Protein AF-0000000084948882 (afdb_homodimer)

Foldseek 3Di:
DPVPPDDDDDDPDDDDDDDPDDDDDDDPDDDDDDDPDDDDDDDPDDDDDDDDDDDDDDDPDDDDDDDPDDDDDDDPDDDDDDDPDDDDDDDPDDDDDDDPDDDDDDDPPDDDDDDPDDDDDD/DPVPPDDDDDDPDDDDDDDPDDDDDDDDDDDDDDDPDDDDDDDPDDDDDDDPDDDDDDDPDDDDDDDPDDDDDDDPDDDDDDDPDDDDDDDPDDDDDDDPDDDDDDDPDDDDDDDPDDDDDD

pLDDT: mean 94.24, std 6.74, range [61.66, 98.56]

Structure (mmCIF, N/CA/C/O backbone):
data_AF-0000000084948882-model_v1
#
loop_
_entity.id
_entity.type
_entity.pdbx_description
1 polymer 'Rhs element Vgr protein'
#
loop_
_atom_site.group_PDB
_atom_site.id
_atom_site.type_symbol
_atom_site.label_atom_id
_atom_site.label_alt_id
_atom_site.label_comp_id
_atom_site.label_asym_id
_atom_site.label_entity_id
_atom_site.label_seq_id
_atom_site.pdbx_PDB_ins_code
_atom_site.Cartn_x
_atom_site.Cartn_y
_atom_site.Cartn_z
_atom_site.occupancy
_atom_site.B_iso_or_equiv
_atom_site.auth_seq_id
_atom_site.auth_comp_id
_atom_site.auth_asym_id
_atom_site.auth_atom_id
_atom_site.pdbx_PDB_model_num
ATOM 1 N N . MET A 1 1 ? 8.344 -32.656 -12.258 1 81.62 1 MET A N 1
ATOM 2 C CA . MET A 1 1 ? 9.18 -32.844 -11.078 1 81.62 1 MET A CA 1
ATOM 3 C C . MET A 1 1 ? 10.602 -33.219 -11.469 1 81.62 1 MET A C 1
ATOM 5 O O . MET A 1 1 ? 10.805 -33.969 -12.43 1 81.62 1 MET A O 1
ATOM 9 N N . ASP A 1 2 ? 11.758 -32.531 -10.891 1 89.25 2 ASP A N 1
ATOM 10 C CA . ASP A 1 2 ? 13.133 -32.75 -11.359 1 89.25 2 ASP A CA 1
ATOM 11 C C . ASP A 1 2 ? 13.812 -33.875 -10.586 1 89.25 2 ASP A C 1
ATOM 13 O O . ASP A 1 2 ? 14.984 -34.156 -10.82 1 89.25 2 ASP A O 1
ATOM 17 N N . GLY A 1 3 ? 13.172 -34.562 -9.75 1 90.81 3 GLY A N 1
ATOM 18 C CA . GLY A 1 3 ? 13.734 -35.625 -8.945 1 90.81 3 GLY A CA 1
ATOM 19 C C . GLY A 1 3 ? 14.305 -35.156 -7.625 1 90.81 3 GLY A C 1
ATOM 20 O O . GLY A 1 3 ? 14.625 -35.969 -6.75 1 90.81 3 GLY A O 1
ATOM 21 N N . HIS A 1 4 ? 14.438 -33.875 -7.477 1 93.44 4 HIS A N 1
ATOM 22 C CA . HIS A 1 4 ? 14.984 -33.281 -6.258 1 93.44 4 HIS A CA 1
ATOM 23 C C . HIS A 1 4 ? 13.914 -32.5 -5.492 1 93.44 4 HIS A C 1
ATOM 25 O O . HIS A 1 4 ? 14.242 -31.688 -4.633 1 93.44 4 HIS A O 1
ATOM 31 N N . GLY A 1 5 ? 12.742 -32.812 -5.871 1 94 5 GLY A N 1
ATOM 32 C CA . GLY A 1 5 ? 11.625 -32.219 -5.156 1 94 5 GLY A CA 1
ATOM 33 C C . GLY A 1 5 ? 11.211 -30.859 -5.719 1 94 5 GLY A C 1
ATOM 34 O O . GLY A 1 5 ? 10.414 -30.141 -5.105 1 94 5 GLY A O 1
ATOM 35 N N . ASN A 1 6 ? 11.812 -30.406 -6.824 1 95 6 ASN A N 1
ATOM 36 C CA . ASN A 1 6 ? 11.422 -29.141 -7.434 1 95 6 ASN A CA 1
ATOM 37 C C . ASN A 1 6 ? 10.469 -29.344 -8.609 1 95 6 ASN A C 1
ATOM 39 O O . ASN A 1 6 ? 10.539 -30.359 -9.297 1 95 6 ASN A O 1
ATOM 43 N N . ILE A 1 7 ? 9.555 -28.453 -8.82 1 95.06 7 ILE A N 1
ATOM 44 C CA . ILE A 1 7 ? 8.68 -28.406 -9.984 1 95.06 7 ILE A CA 1
ATOM 45 C C . ILE A 1 7 ? 9 -27.188 -10.836 1 95.06 7 ILE A C 1
ATOM 47 O O . ILE A 1 7 ? 9.117 -26.078 -10.312 1 95.06 7 ILE A O 1
ATOM 51 N N . ASN A 1 8 ? 9.289 -27.391 -12.055 1 94.5 8 ASN A N 1
ATOM 52 C CA . ASN A 1 8 ? 9.422 -26.312 -13.031 1 94.5 8 ASN A CA 1
ATOM 53 C C . ASN A 1 8 ? 8.312 -26.359 -14.078 1 94.5 8 ASN A C 1
ATOM 55 O O . ASN A 1 8 ? 8.117 -27.391 -14.734 1 94.5 8 ASN A O 1
ATOM 59 N N . VAL A 1 9 ? 7.555 -25.344 -1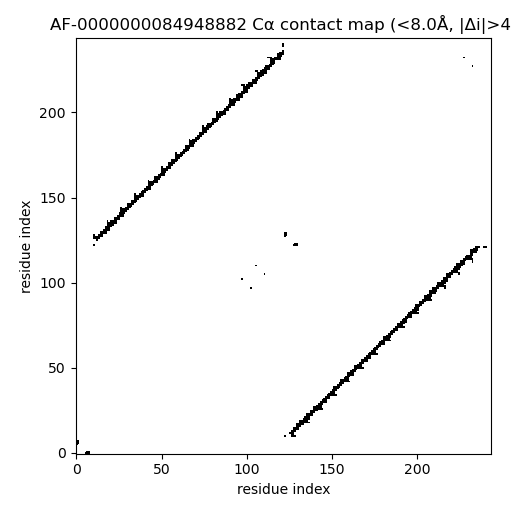4.039 1 93.69 9 VAL A N 1
ATOM 60 C CA . VAL A 1 9 ? 6.504 -25.203 -15.047 1 93.69 9 VAL A CA 1
ATOM 61 C C . VAL A 1 9 ? 6.82 -24.031 -15.977 1 93.69 9 VAL A C 1
ATOM 63 O O . VAL A 1 9 ? 6.996 -22.906 -15.523 1 93.69 9 VAL A O 1
ATOM 66 N N . ASN A 1 10 ? 6.953 -24.266 -17.281 1 95.12 10 ASN A N 1
ATOM 67 C CA . ASN A 1 10 ? 7.305 -23.25 -18.266 1 95.12 10 ASN A CA 1
ATOM 68 C C . ASN A 1 10 ? 6.254 -23.125 -19.359 1 95.12 10 ASN A C 1
ATOM 70 O O . ASN A 1 10 ? 5.941 -24.109 -20.031 1 95.12 10 ASN A O 1
ATOM 74 N N . ALA A 1 11 ? 5.723 -22 -19.453 1 96.94 11 ALA A N 1
ATOM 75 C CA . ALA A 1 11 ? 4.836 -21.656 -20.562 1 96.94 11 ALA A CA 1
ATOM 76 C C . ALA A 1 11 ? 5.5 -20.656 -21.5 1 96.94 11 ALA A C 1
ATOM 78 O O . ALA A 1 11 ? 5.668 -19.484 -21.156 1 96.94 11 ALA A O 1
ATOM 79 N N . PRO A 1 12 ? 5.82 -21.031 -22.719 1 95.75 12 PRO A N 1
ATOM 80 C CA . PRO A 1 12 ? 6.473 -20.094 -23.641 1 95.75 12 PRO A CA 1
ATOM 81 C C . PRO A 1 12 ? 5.668 -18.812 -23.859 1 95.75 12 PRO A C 1
ATOM 83 O O . PRO A 1 12 ? 6.238 -17.766 -24.172 1 95.75 12 PRO A O 1
ATOM 86 N N . LYS A 1 13 ? 4.375 -18.891 -23.766 1 96.94 13 LYS A N 1
ATOM 87 C CA . LYS A 1 13 ? 3.543 -17.703 -23.984 1 96.94 13 LYS A CA 1
ATOM 88 C C . LYS A 1 13 ? 2.742 -17.359 -22.734 1 96.94 13 LYS A C 1
ATOM 90 O O . LYS A 1 13 ? 3.242 -16.672 -21.844 1 96.94 13 LYS A O 1
ATOM 95 N N . ASN A 1 14 ? 1.446 -17.875 -22.625 1 97.5 14 ASN A N 1
ATOM 96 C CA . ASN A 1 14 ? 0.601 -17.484 -21.5 1 97.5 14 ASN A CA 1
ATOM 97 C C . ASN A 1 14 ? 0.328 -18.656 -20.562 1 97.5 14 ASN A C 1
ATOM 99 O O . ASN A 1 14 ? 0.289 -19.812 -21 1 97.5 14 ASN A O 1
ATOM 103 N N . MET A 1 15 ? 0.155 -18.375 -19.359 1 97.19 15 MET A N 1
ATOM 104 C CA . MET A 1 15 ? -0.323 -19.312 -18.344 1 97.19 15 MET A CA 1
ATOM 105 C C . MET A 1 15 ? -1.597 -18.812 -17.688 1 97.19 15 MET A C 1
ATOM 107 O O . MET A 1 15 ? -1.628 -17.688 -17.172 1 97.19 15 MET A O 1
ATOM 111 N N . ILE A 1 16 ? -2.584 -19.562 -17.781 1 97.31 16 ILE A N 1
ATOM 112 C CA . ILE A 1 16 ? -3.852 -19.234 -17.141 1 97.31 16 ILE A CA 1
ATOM 113 C C . ILE A 1 16 ? -4.184 -20.281 -16.078 1 97.31 16 ILE A C 1
ATOM 115 O O . ILE A 1 16 ? -4.234 -21.484 -16.375 1 97.31 16 ILE A O 1
ATOM 119 N N . ILE A 1 17 ? -4.309 -19.875 -14.953 1 97.38 17 ILE A N 1
ATOM 120 C CA . ILE A 1 17 ? -4.711 -20.719 -13.828 1 97.38 17 ILE A CA 1
ATOM 121 C C . ILE A 1 17 ? -6.074 -20.266 -13.305 1 97.38 17 ILE A C 1
ATOM 123 O O . ILE A 1 17 ? -6.246 -19.094 -12.938 1 97.38 17 ILE A O 1
ATOM 127 N N . THR A 1 18 ? -7.086 -21.188 -13.297 1 98.12 18 THR A N 1
ATOM 128 C CA . THR A 1 18 ? -8.438 -20.859 -12.852 1 98.12 18 THR A CA 1
ATOM 129 C C . THR A 1 18 ? -8.906 -21.828 -11.781 1 98.12 18 THR A C 1
ATOM 131 O O . THR A 1 18 ? -8.828 -23.047 -11.961 1 98.12 18 THR A O 1
ATOM 134 N N . ALA A 1 19 ? -9.273 -21.25 -10.68 1 98.56 19 ALA A N 1
ATOM 135 C CA . ALA A 1 19 ? -9.984 -22 -9.648 1 98.56 19 ALA A CA 1
ATOM 136 C C . ALA A 1 19 ? -11.438 -21.547 -9.547 1 98.56 19 ALA A C 1
ATOM 138 O O . ALA A 1 19 ? -11.719 -20.359 -9.414 1 98.56 19 ALA A O 1
ATOM 139 N N . GLY A 1 20 ? -12.32 -22.469 -9.562 1 98 20 GLY A N 1
ATOM 140 C CA . GLY A 1 20 ? -13.734 -22.141 -9.516 1 98 20 GLY A CA 1
ATOM 141 C C . GLY A 1 20 ? -14.18 -21.594 -8.172 1 98 20 GLY A C 1
ATOM 142 O O . GLY A 1 20 ? -15.156 -20.844 -8.094 1 98 20 GLY A O 1
ATOM 143 N N . GLU A 1 21 ? -13.461 -21.969 -7.109 1 98 21 GLU A N 1
ATOM 144 C CA . GLU A 1 21 ? -13.758 -21.484 -5.766 1 98 21 GLU A CA 1
ATOM 145 C C . GLU A 1 21 ? -12.516 -20.891 -5.113 1 98 21 GLU A C 1
ATOM 147 O O . GLU A 1 21 ? -12.086 -19.781 -5.461 1 98 21 GLU A O 1
ATOM 152 N N . ASP A 1 22 ? -11.789 -21.656 -4.32 1 98.31 22 ASP A N 1
ATOM 153 C CA . ASP A 1 22 ? -10.68 -21.062 -3.596 1 98.31 22 ASP A CA 1
ATOM 154 C C . ASP A 1 22 ? -9.344 -21.453 -4.211 1 98.31 22 ASP A C 1
ATOM 156 O O . ASP A 1 22 ? -9.188 -22.578 -4.691 1 98.31 22 ASP A O 1
ATOM 160 N N . MET A 1 23 ? -8.367 -20.594 -4.105 1 98.12 23 MET A N 1
ATOM 161 C CA . MET A 1 23 ? -6.965 -20.859 -4.406 1 98.12 23 MET A CA 1
ATOM 162 C C . MET A 1 23 ? -6.098 -20.641 -3.172 1 98.12 23 MET A C 1
ATOM 164 O O . MET A 1 23 ? -6.141 -19.578 -2.553 1 98.12 23 MET A O 1
ATOM 168 N N . ILE A 1 24 ? -5.398 -21.609 -2.775 1 98.25 24 ILE A N 1
ATOM 169 C CA . ILE A 1 24 ? -4.5 -21.516 -1.627 1 98.25 24 ILE A CA 1
ATOM 170 C C . ILE A 1 24 ? -3.064 -21.781 -2.074 1 98.25 24 ILE A C 1
ATOM 172 O O . ILE A 1 24 ? -2.785 -22.797 -2.721 1 98.25 24 ILE A O 1
ATOM 176 N N . ILE A 1 25 ? -2.238 -20.891 -1.859 1 98.12 25 ILE A N 1
ATOM 177 C CA . ILE A 1 25 ? -0.813 -21.016 -2.139 1 98.12 25 ILE A CA 1
ATOM 178 C C . ILE A 1 25 ? -0.03 -21.031 -0.828 1 98.12 25 ILE A C 1
ATOM 180 O O . ILE A 1 25 ? -0.082 -20.062 -0.057 1 98.12 25 ILE A O 1
ATOM 184 N N . ASN A 1 26 ? 0.635 -22.062 -0.487 1 98.38 26 ASN A N 1
ATOM 185 C CA . ASN A 1 26 ? 1.513 -22.188 0.671 1 98.38 26 ASN A CA 1
ATOM 186 C C . ASN A 1 26 ? 2.975 -22.328 0.253 1 98.38 26 ASN A C 1
ATOM 188 O O . ASN A 1 26 ? 3.32 -23.203 -0.545 1 98.38 26 ASN A O 1
ATOM 192 N N . VAL A 1 27 ? 3.779 -21.438 0.805 1 98.5 27 VAL A N 1
ATOM 193 C CA . VAL A 1 27 ? 5.203 -21.438 0.488 1 98.5 27 VAL A CA 1
ATOM 194 C C . VAL A 1 27 ? 6.02 -21.547 1.776 1 98.5 27 VAL A C 1
ATOM 196 O O . VAL A 1 27 ? 5.91 -20.672 2.65 1 98.5 27 VAL A O 1
ATOM 199 N N . GLY A 1 28 ? 6.812 -22.5 1.878 1 98.12 28 GLY A N 1
ATOM 200 C CA . GLY A 1 28 ? 7.523 -22.797 3.111 1 98.12 28 GLY A CA 1
ATOM 201 C C . GLY A 1 28 ? 8.57 -21.766 3.467 1 98.12 28 GLY A C 1
ATOM 202 O O . GLY A 1 28 ? 8.852 -21.531 4.645 1 98.12 28 GLY A O 1
ATOM 203 N N . LYS A 1 29 ? 9.203 -21.109 2.453 1 98.06 29 LYS A N 1
ATOM 204 C CA . LYS A 1 29 ? 10.258 -20.141 2.734 1 98.06 29 LYS A CA 1
ATOM 205 C C . LYS A 1 29 ? 10 -18.828 2.004 1 98.06 29 LYS A C 1
ATOM 207 O O . LYS A 1 29 ? 9.336 -17.938 2.533 1 98.06 29 LYS A O 1
ATOM 212 N N . ASN A 1 30 ? 10.461 -18.703 0.732 1 98.06 30 ASN A N 1
ATOM 213 C CA . ASN A 1 30 ? 10.359 -17.422 0.046 1 98.06 30 ASN A CA 1
ATOM 214 C C . ASN A 1 30 ? 9.492 -17.531 -1.205 1 98.06 30 ASN A C 1
ATOM 216 O O . ASN A 1 30 ? 9.531 -18.531 -1.915 1 98.06 30 ASN A O 1
ATOM 220 N N . MET A 1 31 ? 8.781 -16.5 -1.531 1 97.88 31 MET A N 1
ATOM 221 C CA . MET A 1 31 ? 8.07 -16.344 -2.799 1 97.88 31 MET A CA 1
ATOM 222 C C . MET A 1 31 ? 8.57 -15.125 -3.557 1 97.88 31 MET A C 1
ATOM 224 O O . MET A 1 31 ? 8.711 -14.047 -2.979 1 97.88 31 MET A O 1
ATOM 228 N N . SER A 1 32 ? 8.977 -15.297 -4.672 1 98.31 32 SER A N 1
ATOM 229 C CA . SER A 1 32 ? 9.391 -14.195 -5.531 1 98.31 32 SER A CA 1
ATOM 230 C C . SER A 1 32 ? 8.586 -14.172 -6.824 1 98.31 32 SER A C 1
ATOM 232 O O . SER A 1 32 ? 8.406 -15.203 -7.473 1 98.31 32 SER A O 1
ATOM 234 N N . THR A 1 33 ? 8.094 -13.016 -7.164 1 98.06 33 THR A N 1
ATOM 235 C CA . THR A 1 33 ? 7.363 -12.789 -8.406 1 98.06 33 THR A CA 1
ATOM 236 C C . THR A 1 33 ? 8.008 -11.664 -9.219 1 98.06 33 THR A C 1
ATOM 238 O O . THR A 1 33 ? 8.172 -10.547 -8.719 1 98.06 33 THR A O 1
ATOM 241 N N . THR A 1 34 ? 8.414 -11.953 -10.367 1 98.44 34 THR A N 1
ATOM 242 C CA . THR A 1 34 ? 8.953 -10.961 -11.297 1 98.44 34 THR A CA 1
ATOM 243 C C . THR A 1 34 ? 8.117 -10.898 -12.57 1 98.44 34 THR A C 1
ATOM 245 O O . THR A 1 34 ? 7.922 -11.914 -13.242 1 98.44 34 THR A O 1
ATOM 248 N N . VAL A 1 35 ? 7.613 -9.734 -12.859 1 98.5 35 VAL A N 1
ATOM 249 C CA . VAL A 1 35 ? 6.738 -9.508 -14 1 98.5 35 VAL A CA 1
ATOM 250 C C . VAL A 1 35 ? 7.348 -8.453 -14.922 1 98.5 35 VAL A C 1
ATOM 252 O O . VAL A 1 35 ? 7.68 -7.348 -14.484 1 98.5 35 VAL A O 1
ATOM 255 N N . GLY A 1 36 ? 7.484 -8.766 -16.094 1 97.94 36 GLY A N 1
ATOM 256 C CA . GLY A 1 36 ? 8.195 -7.918 -17.031 1 97.94 36 GLY A CA 1
ATOM 257 C C . GLY A 1 36 ? 7.484 -6.605 -17.312 1 97.94 36 GLY A C 1
ATOM 258 O O . GLY A 1 36 ? 8.125 -5.605 -17.641 1 97.94 36 GLY A O 1
ATOM 259 N N . MET A 1 37 ? 6.172 -6.582 -17.172 1 97.31 37 MET A N 1
ATOM 260 C CA . MET A 1 37 ? 5.426 -5.363 -17.484 1 97.31 37 MET A CA 1
ATOM 261 C C . MET A 1 37 ? 4.449 -5.027 -16.359 1 97.31 37 MET A C 1
ATOM 263 O O . MET A 1 37 ? 4.863 -4.578 -15.281 1 97.31 37 MET A O 1
ATOM 267 N N . ASN A 1 38 ? 3.15 -5.406 -16.469 1 97.62 38 ASN A N 1
ATOM 268 C CA . ASN A 1 38 ? 2.176 -4.941 -15.492 1 97.62 38 ASN A CA 1
ATOM 269 C C . ASN A 1 38 ? 1.7 -6.078 -14.586 1 97.62 38 ASN A C 1
ATOM 271 O O . ASN A 1 38 ? 1.55 -7.215 -15.039 1 97.62 38 ASN A O 1
ATOM 275 N N . ILE A 1 39 ? 1.412 -5.684 -13.367 1 98.06 39 ILE A N 1
ATOM 276 C CA . ILE A 1 39 ? 0.684 -6.543 -12.438 1 98.06 39 ILE A CA 1
ATOM 277 C C . ILE A 1 39 ? -0.684 -5.938 -12.133 1 98.06 39 ILE A C 1
ATOM 279 O O . ILE A 1 39 ? -0.782 -4.766 -11.766 1 98.06 39 ILE A O 1
ATOM 283 N N . THR A 1 40 ? -1.673 -6.578 -12.422 1 98.19 40 THR A N 1
ATOM 284 C CA . THR A 1 40 ? -3.023 -6.188 -12.039 1 98.19 40 THR A CA 1
ATOM 285 C C . THR A 1 40 ? -3.617 -7.184 -11.047 1 98.19 40 THR A C 1
ATOM 287 O O . THR A 1 40 ? -3.574 -8.398 -11.281 1 98.19 40 THR A O 1
ATOM 290 N N . GLU A 1 41 ? -4.129 -6.684 -9.953 1 98 41 GLU A N 1
ATOM 291 C CA . GLU A 1 41 ? -4.781 -7.492 -8.922 1 98 41 GLU A CA 1
ATOM 292 C C . GLU A 1 41 ? -6.156 -6.93 -8.57 1 98 41 GLU A C 1
ATOM 294 O O . GLU A 1 41 ? -6.293 -5.73 -8.312 1 98 41 GLU A O 1
ATOM 299 N N . SER A 1 42 ? -7.141 -7.816 -8.633 1 98.06 42 SER A N 1
ATOM 300 C CA . SER A 1 42 ? -8.5 -7.43 -8.266 1 98.06 42 SER A CA 1
ATOM 301 C C . SER A 1 42 ? -9.094 -8.414 -7.262 1 98.06 42 SER A C 1
ATOM 303 O O . SER A 1 42 ? -9.086 -9.625 -7.484 1 98.06 42 SER A O 1
ATOM 305 N N . ALA A 1 43 ? -9.594 -7.895 -6.152 1 98.38 43 ALA A N 1
ATOM 306 C CA . ALA A 1 43 ? -10.359 -8.633 -5.152 1 98.38 43 ALA A CA 1
ATOM 307 C C . ALA A 1 43 ? -11.82 -8.18 -5.133 1 98.38 43 ALA A C 1
ATOM 309 O O . ALA A 1 43 ? -12.102 -6.984 -5.008 1 98.38 43 ALA A O 1
ATOM 310 N N . GLY A 1 44 ? -12.688 -9.047 -5.172 1 97.5 44 GLY A N 1
ATOM 311 C CA . GLY A 1 44 ? -14.094 -8.703 -5.215 1 97.5 44 GLY A CA 1
ATOM 312 C C . GLY A 1 44 ? -14.602 -8.094 -3.918 1 97.5 44 GLY A C 1
ATOM 313 O O . GLY A 1 44 ? -15.562 -7.328 -3.918 1 97.5 44 GLY A O 1
ATOM 314 N N . ILE A 1 45 ? -13.953 -8.5 -2.846 1 96.81 45 ILE A N 1
ATOM 315 C CA . ILE A 1 45 ? -14.422 -7.988 -1.562 1 96.81 45 ILE A CA 1
ATOM 316 C C . ILE A 1 45 ? -13.25 -7.41 -0.775 1 96.81 45 ILE A C 1
ATOM 318 O O . ILE A 1 45 ? -12.992 -6.207 -0.822 1 96.81 45 ILE A O 1
ATOM 322 N N . ASN A 1 46 ? -12.516 -8.32 -0.06 1 96.94 46 ASN A N 1
ATOM 323 C CA . ASN A 1 46 ? -11.445 -7.785 0.777 1 96.94 46 ASN A CA 1
ATOM 324 C C . ASN A 1 46 ? -10.078 -8.289 0.331 1 96.94 46 ASN A C 1
ATOM 326 O O . ASN A 1 46 ? -9.961 -9.398 -0.192 1 96.94 46 ASN A O 1
ATOM 330 N N . LYS A 1 47 ? -9.078 -7.457 0.607 1 98.12 47 LYS A N 1
ATOM 331 C CA . LYS A 1 47 ? -7.691 -7.906 0.581 1 98.12 47 LYS A CA 1
ATOM 332 C C . LYS A 1 47 ? -7.023 -7.703 1.938 1 98.12 47 LYS A C 1
ATOM 334 O O . LYS A 1 47 ? -7.004 -6.59 2.467 1 98.12 47 LYS A O 1
ATOM 339 N N . ASN A 1 48 ? -6.566 -8.688 2.521 1 98.06 48 ASN A N 1
ATOM 340 C CA . ASN A 1 48 ? -5.848 -8.672 3.791 1 98.06 48 ASN A CA 1
ATOM 341 C C . ASN A 1 48 ? -4.383 -9.047 3.611 1 98.06 48 ASN A C 1
ATOM 343 O O . ASN A 1 48 ? -4.07 -10.047 2.953 1 98.06 48 ASN A O 1
ATOM 347 N N . GLU A 1 49 ? -3.568 -8.18 4.148 1 97.69 49 GLU A N 1
ATOM 348 C CA . GLU A 1 49 ? -2.131 -8.43 4.121 1 97.69 49 GLU A CA 1
ATOM 349 C C . GLU A 1 49 ? -1.537 -8.398 5.527 1 97.69 49 GLU A C 1
ATOM 351 O O . GLU A 1 49 ? -1.754 -7.441 6.277 1 97.69 49 GLU A O 1
ATOM 356 N N . THR A 1 50 ? -0.846 -9.461 5.922 1 98.19 50 THR A N 1
ATOM 357 C CA . THR A 1 50 ? -0.118 -9.531 7.184 1 98.19 50 THR A CA 1
ATOM 358 C C . THR A 1 50 ? 1.36 -9.82 6.941 1 98.19 50 THR A C 1
ATOM 360 O O . THR A 1 50 ? 1.705 -10.805 6.285 1 98.19 50 THR A O 1
ATOM 363 N N . ILE A 1 51 ? 2.209 -8.969 7.465 1 98.06 51 ILE A N 1
ATOM 364 C CA . ILE A 1 51 ? 3.652 -9.078 7.273 1 98.06 51 ILE A CA 1
ATOM 365 C C . ILE A 1 51 ? 4.348 -9.141 8.633 1 98.06 51 ILE A C 1
ATOM 367 O O . ILE A 1 51 ? 4.188 -8.234 9.461 1 98.06 51 ILE A O 1
ATOM 371 N N . GLY A 1 52 ? 5.168 -10.117 8.812 1 96.88 52 GLY A N 1
ATOM 372 C CA . GLY A 1 52 ? 5.73 -10.406 10.125 1 96.88 52 GLY A CA 1
ATOM 373 C C . GLY A 1 52 ? 6.797 -9.414 10.547 1 96.88 52 GLY A C 1
ATOM 374 O O . GLY A 1 52 ? 7.039 -9.227 11.742 1 96.88 52 GLY A O 1
ATOM 375 N N . ALA A 1 53 ? 7.465 -8.797 9.586 1 96.31 53 ALA A N 1
ATOM 376 C CA . ALA A 1 53 ? 8.555 -7.891 9.938 1 96.31 53 ALA A CA 1
ATOM 377 C C . ALA A 1 53 ? 8.461 -6.586 9.156 1 96.31 53 ALA A C 1
ATOM 379 O O . ALA A 1 53 ? 7.828 -5.629 9.609 1 96.31 53 ALA A O 1
ATOM 380 N N . MET A 1 54 ? 9.031 -6.641 7.891 1 93.75 54 MET A N 1
ATOM 381 C CA . MET A 1 54 ? 9.094 -5.367 7.18 1 93.75 54 MET A CA 1
ATOM 382 C C . MET A 1 54 ? 8.359 -5.457 5.844 1 93.75 54 MET A C 1
ATOM 384 O O . MET A 1 54 ? 8.453 -6.469 5.145 1 93.75 54 MET A O 1
ATOM 388 N N . LYS A 1 55 ? 7.629 -4.336 5.445 1 97.69 55 LYS A N 1
ATOM 389 C CA . LYS A 1 55 ? 7.113 -4.125 4.094 1 97.69 55 LYS A CA 1
ATOM 390 C C . LYS A 1 55 ? 7.848 -2.982 3.398 1 97.69 55 LYS A C 1
ATOM 392 O O . LYS A 1 55 ? 7.828 -1.845 3.873 1 97.69 55 LYS A O 1
ATOM 397 N N . ASN A 1 56 ? 8.5 -3.209 2.385 1 97.94 56 ASN A N 1
ATOM 398 C CA . ASN A 1 56 ? 9.164 -2.205 1.562 1 97.94 56 ASN A CA 1
ATOM 399 C C . ASN A 1 56 ? 8.508 -2.074 0.192 1 97.94 56 ASN A C 1
ATOM 401 O O . ASN A 1 56 ? 8.297 -3.072 -0.5 1 97.94 56 ASN A O 1
ATOM 405 N N . THR A 1 57 ? 8.109 -0.863 -0.083 1 97.69 57 THR A N 1
ATOM 406 C CA . THR A 1 57 ? 7.547 -0.562 -1.396 1 97.69 57 THR A CA 1
ATOM 407 C C . THR A 1 57 ? 8.352 0.536 -2.088 1 97.69 57 THR A C 1
ATOM 409 O O . THR A 1 57 ? 8.531 1.624 -1.535 1 97.69 57 THR A O 1
ATOM 412 N N . THR A 1 58 ? 8.891 0.195 -3.219 1 98.38 58 THR A N 1
ATOM 413 C CA . THR A 1 58 ? 9.586 1.172 -4.051 1 98.38 58 THR A CA 1
ATOM 414 C C . THR A 1 58 ? 8.875 1.336 -5.395 1 98.38 58 THR A C 1
ATOM 416 O O . THR A 1 58 ? 8.672 0.36 -6.117 1 98.38 58 THR A O 1
ATOM 419 N N . VAL A 1 59 ? 8.539 2.543 -5.703 1 98.25 59 VAL A N 1
ATOM 420 C CA . VAL A 1 59 ? 7.875 2.895 -6.953 1 98.25 59 VAL A CA 1
ATOM 421 C C . VAL A 1 59 ? 8.695 3.947 -7.695 1 98.25 59 VAL A C 1
ATOM 423 O O . VAL A 1 59 ? 8.969 5.023 -7.16 1 98.25 59 VAL A O 1
ATOM 426 N N . ALA A 1 60 ? 9.039 3.639 -8.875 1 97.56 60 ALA A N 1
ATOM 427 C CA . ALA A 1 60 ? 10 4.484 -9.586 1 97.56 60 ALA A CA 1
ATOM 428 C C . ALA A 1 60 ? 9.344 5.773 -10.062 1 97.56 60 ALA A C 1
ATOM 430 O O . ALA A 1 60 ? 10 6.812 -10.164 1 97.56 60 ALA A O 1
ATOM 431 N N . MET A 1 61 ? 7.988 5.699 -10.352 1 97.56 61 MET A N 1
ATOM 432 C CA . MET A 1 61 ? 7.273 6.895 -10.789 1 97.56 61 MET A CA 1
ATOM 433 C C . MET A 1 61 ? 6.203 7.289 -9.773 1 97.56 61 MET A C 1
ATOM 435 O O . MET A 1 61 ? 6.52 7.609 -8.625 1 97.56 61 MET A O 1
ATOM 439 N N . ASP A 1 62 ? 4.969 7.293 -10.234 1 98 62 ASP A N 1
ATOM 440 C CA . ASP A 1 62 ? 3.949 7.812 -9.328 1 98 62 ASP A CA 1
ATOM 441 C C . ASP A 1 62 ? 3.229 6.676 -8.602 1 98 62 ASP A C 1
ATOM 443 O O . ASP A 1 62 ? 3.129 5.566 -9.125 1 98 62 ASP A O 1
ATOM 447 N N . MET A 1 63 ? 2.684 6.957 -7.41 1 97.69 63 MET A N 1
ATOM 448 C CA . MET A 1 63 ? 1.792 6.094 -6.641 1 97.69 63 MET A CA 1
ATOM 449 C C . MET A 1 63 ? 0.474 6.801 -6.34 1 97.69 63 MET A C 1
ATOM 451 O O . MET A 1 63 ? 0.467 7.965 -5.934 1 97.69 63 MET A O 1
ATOM 455 N N . MET A 1 64 ? -0.539 6.152 -6.68 1 98 64 MET A N 1
ATOM 456 C CA . MET A 1 64 ? -1.864 6.715 -6.43 1 98 64 MET A CA 1
ATOM 457 C C . MET A 1 64 ? -2.73 5.742 -5.641 1 98 64 MET A C 1
ATOM 459 O O . MET A 1 64 ? -2.732 4.539 -5.914 1 98 64 MET A O 1
ATOM 463 N N . THR A 1 65 ? -3.424 6.289 -4.578 1 97.94 65 THR A N 1
ATOM 464 C CA . THR A 1 65 ? -4.383 5.531 -3.783 1 97.94 65 THR A CA 1
ATOM 465 C C . THR A 1 65 ? -5.723 6.258 -3.713 1 97.94 65 THR A C 1
ATOM 467 O O . THR A 1 65 ? -5.781 7.426 -3.324 1 97.94 65 THR A O 1
ATOM 470 N N . ILE A 1 66 ? -6.715 5.605 -4.176 1 98.5 66 ILE A N 1
ATOM 471 C CA . ILE A 1 66 ? -8.078 6.117 -4.074 1 98.5 66 ILE A CA 1
ATOM 472 C C . ILE A 1 66 ? -8.891 5.234 -3.137 1 98.5 66 ILE A C 1
ATOM 474 O O . ILE A 1 66 ? -9.039 4.031 -3.379 1 98.5 66 ILE A O 1
ATOM 478 N N . VAL A 1 67 ? -9.414 5.871 -2.135 1 98.44 67 VAL A N 1
ATOM 479 C CA . VAL A 1 67 ? -10.242 5.18 -1.152 1 98.44 67 VAL A CA 1
ATOM 480 C C . VAL A 1 67 ? -11.609 5.848 -1.071 1 98.44 67 VAL A C 1
ATOM 482 O O . VAL A 1 67 ? -11.711 7.035 -0.748 1 98.44 67 VAL A O 1
ATOM 485 N N . THR A 1 68 ? -12.617 5.055 -1.37 1 98.12 68 THR A N 1
ATOM 486 C CA . THR A 1 68 ? -13.961 5.629 -1.354 1 98.12 68 THR A CA 1
ATOM 487 C C . THR A 1 68 ? -14.461 5.797 0.077 1 98.12 68 THR A C 1
ATOM 489 O O . THR A 1 68 ? -15.117 6.789 0.401 1 98.12 68 THR A O 1
ATOM 492 N N . GLY A 1 69 ? -14.117 4.871 0.895 1 97.5 69 GLY A N 1
ATOM 493 C CA . GLY A 1 69 ? -14.508 4.945 2.295 1 97.5 69 GLY A CA 1
ATOM 494 C C . GLY A 1 69 ? -13.484 5.648 3.162 1 97.5 69 GLY A C 1
ATOM 495 O O . GLY A 1 69 ? -12.969 6.707 2.789 1 97.5 69 GLY A O 1
ATOM 496 N N . LYS A 1 70 ? -13.258 5.039 4.371 1 98.19 70 LYS A N 1
ATOM 497 C CA . LYS A 1 70 ? -12.32 5.602 5.344 1 98.19 70 LYS A CA 1
ATOM 498 C C . LYS A 1 70 ? -10.938 4.98 5.199 1 98.19 70 LYS A C 1
ATOM 500 O O . LYS A 1 70 ? -10.812 3.766 5.023 1 98.19 70 LYS A O 1
ATOM 505 N N . LEU A 1 71 ? -9.883 5.84 5.273 1 98.06 71 LEU A N 1
ATOM 506 C CA . LEU A 1 71 ? -8.508 5.383 5.395 1 98.06 71 LEU A CA 1
ATOM 507 C C . LEU A 1 71 ? -8 5.547 6.824 1 98.06 71 LEU A C 1
ATOM 509 O O . LEU A 1 71 ? -8.023 6.652 7.371 1 98.06 71 LEU A O 1
ATOM 513 N N . THR A 1 72 ? -7.645 4.531 7.484 1 98.44 72 THR A N 1
ATOM 514 C CA . THR A 1 72 ? -7.109 4.543 8.844 1 98.44 72 THR A CA 1
ATOM 515 C C . THR A 1 72 ? -5.691 3.984 8.875 1 98.44 72 THR A C 1
ATOM 517 O O . THR A 1 72 ? -5.426 2.92 8.312 1 98.44 72 THR A O 1
ATOM 520 N N . GLU A 1 73 ? -4.832 4.734 9.492 1 97.81 73 GLU A N 1
ATOM 521 C CA . GLU A 1 73 ? -3.479 4.273 9.781 1 97.81 73 GLU A CA 1
ATOM 522 C C . GLU A 1 73 ? -3.201 4.285 11.281 1 97.81 73 GLU A C 1
ATOM 524 O O . GLU A 1 73 ? -3.344 5.316 11.938 1 97.81 73 GLU A O 1
ATOM 529 N N . ILE A 1 74 ? -2.82 3.227 11.797 1 98.56 74 ILE A N 1
ATOM 530 C CA . ILE A 1 74 ? -2.373 3.107 13.18 1 98.56 74 ILE A CA 1
ATOM 531 C C . ILE A 1 74 ? -0.917 2.646 13.211 1 98.56 74 ILE A C 1
ATOM 533 O O . ILE A 1 74 ? -0.595 1.552 12.742 1 98.56 74 ILE A O 1
ATOM 537 N N . ILE A 1 75 ? -0.151 3.416 13.789 1 98.38 75 ILE A N 1
ATOM 538 C CA . ILE A 1 75 ? 1.287 3.178 13.82 1 98.38 75 ILE A CA 1
ATOM 539 C C . ILE A 1 75 ? 1.783 3.203 15.266 1 98.38 75 ILE A C 1
ATOM 541 O O . ILE A 1 75 ? 1.715 4.238 15.938 1 98.38 75 ILE A O 1
ATOM 545 N N . ASP A 1 76 ? 2.301 2.143 15.727 1 98.06 76 ASP A N 1
ATOM 546 C CA . ASP A 1 76 ? 2.777 2.084 17.109 1 98.06 76 ASP A CA 1
ATOM 547 C C . ASP A 1 76 ? 4.102 2.824 17.266 1 98.06 76 ASP A C 1
ATOM 549 O O . ASP A 1 76 ? 4.367 3.428 18.297 1 98.06 76 ASP A O 1
ATOM 553 N N . GLY A 1 77 ? 4.926 2.766 16.25 1 97.62 77 GLY A N 1
ATOM 554 C CA . GLY A 1 77 ? 6.188 3.486 16.266 1 97.62 77 GLY A CA 1
ATOM 555 C C . GLY A 1 77 ? 6.086 4.879 15.672 1 97.62 77 GLY A C 1
ATOM 556 O O . GLY A 1 77 ? 5.035 5.52 15.75 1 97.62 77 GLY A O 1
ATOM 557 N N . ASP A 1 78 ? 7.234 5.43 15.078 1 98.06 78 ASP A N 1
ATOM 558 C CA . ASP A 1 78 ? 7.254 6.75 14.453 1 98.06 78 ASP A CA 1
ATOM 559 C C . ASP A 1 78 ? 6.723 6.688 13.023 1 98.06 78 ASP A C 1
ATOM 561 O O . ASP A 1 78 ? 6.844 5.66 12.352 1 98.06 78 ASP A O 1
ATOM 565 N N . MET A 1 79 ? 6.125 7.82 12.586 1 97.69 79 MET A N 1
ATOM 566 C CA . MET A 1 79 ? 5.809 8.039 11.18 1 97.69 79 MET A CA 1
ATOM 567 C C . MET A 1 79 ? 6.66 9.164 10.602 1 97.69 79 MET A C 1
ATOM 569 O O . MET A 1 79 ? 6.676 10.273 11.133 1 97.69 79 MET A O 1
ATOM 573 N N . VAL A 1 80 ? 7.445 8.859 9.664 1 97.69 80 VAL A N 1
ATOM 574 C CA . VAL A 1 80 ? 8.242 9.852 8.961 1 97.69 80 VAL A CA 1
ATOM 575 C C . VAL A 1 80 ? 7.816 9.906 7.492 1 97.69 80 VAL A C 1
ATOM 577 O O . VAL A 1 80 ? 7.812 8.883 6.801 1 97.69 80 VAL A O 1
ATOM 580 N N . SER A 1 81 ? 7.383 11.133 7.074 1 96.94 81 SER A N 1
ATOM 581 C CA . SER A 1 81 ? 7.031 11.359 5.676 1 96.94 81 SER A CA 1
ATOM 582 C C . SER A 1 81 ? 7.84 12.508 5.082 1 96.94 81 SER A C 1
ATOM 584 O O . SER A 1 81 ? 7.648 13.664 5.449 1 96.94 81 SER A O 1
ATOM 586 N N . GLU A 1 82 ? 8.789 12.188 4.188 1 97.75 82 GLU A N 1
ATOM 587 C CA . GLU A 1 82 ? 9.641 13.172 3.531 1 97.75 82 GLU A CA 1
ATOM 588 C C . GLU A 1 82 ? 9.281 13.32 2.057 1 97.75 82 GLU A C 1
ATOM 590 O O . GLU A 1 82 ? 9.172 12.32 1.337 1 97.75 82 GLU A O 1
ATOM 595 N N . THR A 1 83 ? 9.133 14.578 1.637 1 97.38 83 THR A N 1
ATOM 596 C CA . THR A 1 83 ? 8.805 14.906 0.252 1 97.38 83 THR A CA 1
ATOM 597 C C . THR A 1 83 ? 9.797 15.922 -0.31 1 97.38 83 THR A C 1
ATOM 599 O O . THR A 1 83 ? 10.039 16.969 0.297 1 97.38 83 THR A O 1
ATOM 602 N N . LYS A 1 84 ? 10.367 15.648 -1.416 1 96.5 84 LYS A N 1
ATOM 603 C CA . LYS A 1 84 ? 11.414 16.516 -1.943 1 96.5 84 LYS A CA 1
ATOM 604 C C . LYS A 1 84 ? 10.82 17.75 -2.631 1 96.5 84 LYS A C 1
ATOM 606 O O . LYS A 1 84 ? 11.469 18.781 -2.73 1 96.5 84 LYS A O 1
ATOM 611 N N . LYS A 1 85 ? 9.586 17.625 -3.133 1 96.88 85 LYS A N 1
ATOM 612 C CA . LYS A 1 85 ? 8.906 18.766 -3.732 1 96.88 85 LYS A CA 1
ATOM 613 C C . LYS A 1 85 ? 7.766 19.266 -2.842 1 96.88 85 LYS A C 1
ATOM 615 O O . LYS A 1 85 ? 7.965 19.516 -1.651 1 96.88 85 LYS A O 1
ATOM 620 N N . GLU A 1 86 ? 6.609 19.5 -3.438 1 95.81 86 GLU A N 1
ATOM 621 C CA . GLU A 1 86 ? 5.539 20.078 -2.639 1 95.81 86 GLU A CA 1
ATOM 622 C C . GLU A 1 86 ? 4.699 19 -1.965 1 95.81 86 GLU A C 1
ATOM 624 O O . GLU A 1 86 ? 4.523 17.906 -2.512 1 95.81 86 GLU A O 1
ATOM 629 N N . ARG A 1 87 ? 4.18 19.297 -0.767 1 96 87 ARG A N 1
ATOM 630 C CA . ARG A 1 87 ? 3.186 18.5 -0.055 1 96 87 ARG A CA 1
ATOM 631 C C . ARG A 1 87 ? 1.878 19.266 0.103 1 96 87 ARG A C 1
ATOM 633 O O . ARG A 1 87 ? 1.86 20.375 0.667 1 96 87 ARG A O 1
ATOM 640 N N . ILE A 1 88 ? 0.875 18.766 -0.436 1 95.81 88 ILE A N 1
ATOM 641 C CA . ILE A 1 88 ? -0.434 19.391 -0.352 1 95.81 88 ILE A CA 1
ATOM 642 C C . ILE A 1 88 ? -1.409 18.484 0.379 1 95.81 88 ILE A C 1
ATOM 644 O O . ILE A 1 88 ? -1.631 17.344 -0.039 1 95.81 88 ILE A O 1
ATOM 648 N N . LEU A 1 89 ? -1.897 18.953 1.486 1 95.31 89 LEU A N 1
ATOM 649 C CA . LEU A 1 89 ? -2.971 18.297 2.227 1 95.31 89 LEU A CA 1
ATOM 650 C C . LEU A 1 89 ? -4.262 19.109 2.143 1 95.31 89 LEU A C 1
ATOM 652 O O . LEU A 1 89 ? -4.281 20.281 2.51 1 95.31 89 LEU A O 1
ATOM 656 N N . SER A 1 90 ? -5.234 18.5 1.6 1 96.12 90 SER A N 1
ATOM 657 C CA . SER A 1 90 ? -6.516 19.203 1.479 1 96.12 90 SER A CA 1
ATOM 658 C C . SER A 1 90 ? -7.664 18.328 1.979 1 96.12 90 SER A C 1
ATOM 660 O O . SER A 1 90 ? -7.699 17.125 1.718 1 96.12 90 SER A O 1
ATOM 662 N N . SER A 1 91 ? -8.711 19.031 2.645 1 95.88 91 SER A N 1
ATOM 663 C CA . SER A 1 91 ? -9.898 18.359 3.156 1 95.88 91 SER A CA 1
ATOM 664 C C . SER A 1 91 ? -11.148 19.203 2.959 1 95.88 91 SER A C 1
ATOM 666 O O . SER A 1 91 ? -11.125 20.422 3.166 1 95.88 91 SER A O 1
ATOM 668 N N . ASN A 1 92 ? -12.148 18.547 2.545 1 94.94 92 ASN A N 1
ATOM 669 C CA . ASN A 1 92 ? -13.414 19.266 2.492 1 94.94 92 ASN A CA 1
ATOM 670 C C . ASN A 1 92 ? -14 19.484 3.885 1 94.94 92 ASN A C 1
ATOM 672 O O . ASN A 1 92 ? -14.773 20.406 4.105 1 94.94 92 ASN A O 1
ATOM 676 N N . GLY A 1 93 ? -13.609 18.562 4.832 1 93.75 93 GLY A N 1
ATOM 677 C CA . GLY A 1 93 ? -13.992 18.688 6.227 1 93.75 93 GLY A CA 1
ATOM 678 C C . GLY A 1 93 ? -12.891 19.25 7.102 1 93.75 93 GLY A C 1
ATOM 679 O O . GLY A 1 93 ? -11.992 19.938 6.609 1 93.75 93 GLY A O 1
ATOM 680 N N . LYS A 1 94 ? -13.016 19.078 8.391 1 93.56 94 LYS A N 1
ATOM 681 C CA . LYS A 1 94 ? -12.023 19.578 9.336 1 93.56 94 LYS A CA 1
ATOM 682 C C . LYS A 1 94 ? -10.719 18.781 9.227 1 93.56 94 LYS A C 1
ATOM 684 O O . LYS A 1 94 ? -10.727 17.609 8.867 1 93.56 94 LYS A O 1
ATOM 689 N N . ILE A 1 95 ? -9.602 19.516 9.406 1 95 95 ILE A N 1
ATOM 690 C CA . ILE A 1 95 ? -8.297 18.891 9.648 1 95 95 ILE A CA 1
ATOM 691 C C . ILE A 1 95 ? -7.914 19.062 11.117 1 95 95 ILE A C 1
ATOM 693 O O . ILE A 1 95 ? -7.867 20.188 11.625 1 95 95 ILE A O 1
ATOM 697 N N . VAL A 1 96 ? -7.773 18.016 11.805 1 94 96 VAL A N 1
ATOM 698 C CA . VAL A 1 96 ? -7.336 18.031 13.195 1 94 96 VAL A CA 1
ATOM 699 C C . VAL A 1 96 ? -5.949 17.406 13.312 1 94 96 VAL A C 1
ATOM 701 O O . VAL A 1 96 ? -5.723 16.297 12.82 1 94 96 VAL A O 1
ATOM 704 N N . SER A 1 97 ? -5.047 18.125 13.828 1 93.81 97 SER A N 1
ATOM 705 C CA . SER A 1 97 ? -3.73 17.625 14.203 1 93.81 97 SER A CA 1
ATOM 706 C C . SER A 1 97 ? -3.504 17.75 15.711 1 93.81 97 SER A C 1
ATOM 708 O O . SER A 1 97 ? -3.428 18.859 16.234 1 93.81 97 SER A O 1
ATOM 710 N N . GLN A 1 98 ? -3.453 16.656 16.359 1 93.94 98 GLN A N 1
ATOM 711 C CA . GLN A 1 98 ? -3.322 16.672 17.812 1 93.94 98 GLN A CA 1
ATOM 712 C C . GLN A 1 98 ? -2.15 15.797 18.266 1 93.94 98 GLN A C 1
ATOM 714 O O . GLN A 1 98 ? -1.935 14.711 17.719 1 93.94 98 GLN A O 1
ATOM 719 N N . SER A 1 99 ? -1.354 16.297 19.219 1 93.62 99 SER A N 1
ATOM 720 C CA . SER A 1 99 ? -0.221 15.57 19.781 1 93.62 99 SER A CA 1
ATOM 721 C C . SER A 1 99 ? -0.229 15.625 21.297 1 93.62 99 SER A C 1
ATOM 723 O O . SER A 1 99 ? -0.668 16.625 21.891 1 93.62 99 SER A O 1
ATOM 725 N N . GLU A 1 100 ? 0.18 14.57 21.859 1 92.38 100 GLU A N 1
ATOM 726 C CA . GLU A 1 100 ? 0.388 14.617 23.312 1 92.38 100 GLU A CA 1
ATOM 727 C C . GLU A 1 100 ? 1.686 15.344 23.656 1 92.38 100 GLU A C 1
ATOM 729 O O . GLU A 1 100 ? 1.816 15.906 24.75 1 92.38 100 GLU A O 1
ATOM 734 N N . GLY A 1 101 ? 2.605 15.375 22.703 1 91.38 101 GLY A N 1
ATOM 735 C CA . GLY A 1 101 ? 3.848 16.109 22.844 1 91.38 101 GLY A CA 1
ATOM 736 C C . GLY A 1 101 ? 3.807 17.484 22.188 1 91.38 101 GLY A C 1
ATOM 737 O O . GLY A 1 101 ? 2.754 18.125 22.141 1 91.38 101 GLY A O 1
ATOM 738 N N . THR A 1 102 ? 4.93 17.953 21.812 1 89.56 102 THR A N 1
ATOM 739 C CA . THR A 1 102 ? 5.027 19.25 21.156 1 89.56 102 THR A CA 1
ATOM 740 C C . THR A 1 102 ? 4.59 19.156 19.703 1 89.56 102 THR A C 1
ATOM 742 O O . THR A 1 102 ? 4.867 18.172 19.016 1 89.56 102 THR A O 1
ATOM 745 N N . HIS A 1 103 ? 3.881 20.219 19.219 1 90.38 103 HIS A N 1
ATOM 746 C CA . HIS A 1 103 ? 3.555 20.406 17.812 1 90.38 103 HIS A CA 1
ATOM 747 C C . HIS A 1 103 ? 4.426 21.484 17.188 1 90.38 103 HIS A C 1
ATOM 749 O O . HIS A 1 103 ? 4.32 22.672 17.547 1 90.38 103 HIS A O 1
ATOM 755 N N . GLU A 1 104 ? 5.266 21.062 16.375 1 87.25 104 GLU A N 1
ATOM 756 C CA . GLU A 1 104 ? 6.223 22 15.773 1 87.25 104 GLU A CA 1
ATOM 757 C C . GLU A 1 104 ? 5.93 22.219 14.297 1 87.25 104 GLU A C 1
ATOM 759 O O . GLU A 1 104 ? 5.672 21.266 13.555 1 87.25 104 GLU A O 1
ATOM 764 N N . GLN A 1 105 ? 5.895 23.516 13.953 1 88.56 105 GLN A N 1
ATOM 765 C CA . GLN A 1 105 ? 5.816 23.922 12.555 1 88.56 105 GLN A CA 1
ATOM 766 C C . GLN A 1 105 ? 6.977 24.844 12.18 1 88.56 105 GLN A C 1
ATOM 768 O O . GLN A 1 105 ? 7.133 25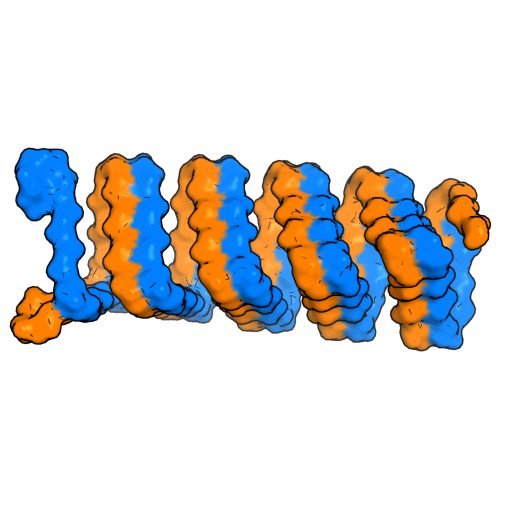.922 12.758 1 88.56 105 GLN A O 1
ATOM 773 N N . HIS A 1 106 ? 7.758 24.328 11.266 1 87 106 HIS A N 1
ATOM 774 C CA . HIS A 1 106 ? 8.93 25.078 10.836 1 87 106 HIS A CA 1
ATOM 775 C C . HIS A 1 106 ? 8.914 25.297 9.328 1 87 106 HIS A C 1
ATOM 777 O O . HIS A 1 106 ? 8.547 24.406 8.562 1 87 106 HIS A O 1
ATOM 783 N N . SER A 1 107 ? 9.281 26.531 8.891 1 90.31 107 SER A N 1
ATOM 784 C CA . SER A 1 107 ? 9.492 26.859 7.488 1 90.31 107 SER A CA 1
ATOM 785 C C . SER A 1 107 ? 10.766 27.672 7.293 1 90.31 107 SER A C 1
ATOM 787 O O . SER A 1 107 ? 11.062 28.562 8.094 1 90.31 107 SER A O 1
ATOM 789 N N . LYS A 1 108 ? 11.477 27.344 6.352 1 89.06 108 LYS A N 1
ATOM 790 C CA . LYS A 1 108 ? 12.656 28.156 6.066 1 89.06 108 LYS A CA 1
ATOM 791 C C . LYS A 1 108 ? 12.266 29.484 5.438 1 89.06 108 LYS A C 1
ATOM 793 O O . LYS A 1 108 ? 13.062 30.438 5.438 1 89.06 108 LYS A O 1
ATOM 798 N N . LYS A 1 109 ? 11.07 29.562 4.949 1 89.69 109 LYS A N 1
ATOM 799 C CA . LYS A 1 109 ? 10.633 30.797 4.312 1 89.69 109 LYS A CA 1
ATOM 800 C C . LYS A 1 109 ? 9.547 31.484 5.133 1 89.69 109 LYS A C 1
ATOM 802 O O . LYS A 1 109 ? 9.852 32.312 6.012 1 89.69 109 LYS A O 1
ATOM 807 N N . GLU A 1 110 ? 8.211 31.094 4.84 1 85.12 110 GLU A N 1
ATOM 808 C CA . GLU A 1 110 ? 7.109 31.719 5.559 1 85.12 110 GLU A CA 1
ATOM 809 C C . GLU A 1 110 ? 6.086 30.688 6.016 1 85.12 110 GLU A C 1
ATOM 811 O O . GLU A 1 110 ? 5.938 29.641 5.395 1 85.12 110 GLU A O 1
ATOM 816 N N . VAL A 1 111 ? 5.488 31.016 7.215 1 84.56 111 VAL A N 1
ATOM 817 C CA . VAL A 1 111 ? 4.301 30.312 7.676 1 84.56 111 VAL A CA 1
ATOM 818 C C . VAL A 1 111 ? 3.068 31.203 7.504 1 84.56 111 VAL A C 1
ATOM 820 O O . VAL A 1 111 ? 3.029 32.312 8.008 1 84.56 111 VAL A O 1
ATOM 823 N N . GLN A 1 112 ? 2.219 30.734 6.66 1 81.19 112 GLN A N 1
ATOM 824 C CA . GLN A 1 112 ? 0.974 31.469 6.461 1 81.19 112 GLN A CA 1
ATOM 825 C C . GLN A 1 112 ? -0.209 30.719 7.066 1 81.19 112 GLN A C 1
ATOM 827 O O . GLN A 1 112 ? -0.415 29.547 6.781 1 81.19 112 GLN A O 1
ATOM 832 N N . ASN A 1 113 ? -0.932 31.344 7.996 1 83.81 113 ASN A N 1
ATOM 833 C CA . ASN A 1 113 ? -2.189 30.859 8.555 1 83.81 113 ASN A CA 1
ATOM 834 C C . ASN A 1 113 ? -3.355 31.781 8.188 1 83.81 113 ASN A C 1
ATOM 836 O O . ASN A 1 113 ? -3.523 32.844 8.773 1 83.81 113 ASN A O 1
ATOM 840 N N . ASN A 1 114 ? -4.137 31.297 7.227 1 80.62 114 ASN A N 1
ATOM 841 C CA . ASN A 1 114 ? -5.242 32.125 6.746 1 80.62 114 ASN A CA 1
ATOM 842 C C . ASN A 1 114 ? -6.59 31.438 7.008 1 80.62 114 ASN A C 1
ATOM 844 O O . ASN A 1 114 ? -6.746 30.25 6.77 1 80.62 114 ASN A O 1
ATOM 848 N N . SER A 1 115 ? -7.461 32.188 7.676 1 79.62 115 SER A N 1
ATOM 849 C CA . SER A 1 115 ? -8.828 31.734 7.887 1 79.62 115 SER A CA 1
ATOM 850 C C . SER A 1 115 ? -9.844 32.781 7.461 1 79.62 115 SER A C 1
ATOM 852 O O . SER A 1 115 ? -9.547 33.969 7.488 1 79.62 115 SER A O 1
ATOM 854 N N . ALA A 1 116 ? -10.836 32.25 6.863 1 83.12 116 ALA A N 1
ATOM 855 C CA . ALA A 1 116 ? -11.875 33.188 6.496 1 83.12 116 ALA A CA 1
ATOM 856 C C . ALA A 1 116 ? -12.555 33.781 7.734 1 83.12 116 ALA A C 1
ATOM 858 O O . ALA A 1 116 ? -13.094 34.875 7.695 1 83.12 116 ALA A O 1
ATOM 859 N N . GLU A 1 117 ? -12.477 33 8.875 1 80.5 117 GLU A N 1
ATOM 860 C CA . GLU A 1 117 ? -13.039 33.438 10.148 1 80.5 117 GLU A CA 1
ATOM 861 C C . GLU A 1 117 ? -11.945 33.625 11.195 1 80.5 117 GLU A C 1
ATOM 863 O O . GLU A 1 117 ? -10.789 33.312 10.961 1 80.5 117 GLU A O 1
ATOM 868 N N . LYS A 1 118 ? -12.391 34.25 12.391 1 74.5 118 LYS A N 1
ATOM 869 C CA . LYS A 1 118 ? -11.414 34.531 13.43 1 74.5 118 LYS A CA 1
ATOM 870 C C . LYS A 1 118 ? -10.742 33.25 13.93 1 74.5 118 LYS A C 1
ATOM 872 O O . LYS A 1 118 ? -11.414 32.281 14.242 1 74.5 118 LYS A O 1
ATOM 877 N N . SER A 1 119 ? -9.461 33.219 13.875 1 71.81 119 SER A N 1
ATOM 878 C CA . SER A 1 119 ? -8.664 32.094 14.344 1 71.81 119 SER A CA 1
ATOM 879 C C . SER A 1 119 ? -8.43 32.188 15.852 1 71.81 119 SER A C 1
ATOM 881 O O . SER A 1 119 ? -8.445 33.281 16.438 1 71.81 119 SER A O 1
ATOM 883 N N . LYS A 1 120 ? -8.414 31.156 16.547 1 69.88 120 LYS A N 1
ATOM 884 C CA . LYS A 1 120 ? -8.094 31.078 17.969 1 69.88 120 LYS A CA 1
ATOM 885 C C . LYS A 1 120 ? -6.68 30.531 18.188 1 69.88 120 LYS A C 1
ATOM 887 O O . LYS A 1 120 ? -6.387 29.391 17.828 1 69.88 120 LYS A O 1
ATOM 892 N N . ILE A 1 121 ? -5.738 31.453 18.688 1 71.19 121 ILE A N 1
ATOM 893 C CA . ILE A 1 121 ? -4.371 31.031 18.984 1 71.19 121 ILE A CA 1
ATOM 894 C C . ILE A 1 121 ? -4.109 31.156 20.484 1 71.19 121 ILE A C 1
ATOM 896 O O . ILE A 1 121 ? -4.289 32.219 21.062 1 71.19 121 ILE A O 1
ATOM 900 N N . PHE A 1 122 ? -3.965 30.125 21.109 1 67.62 122 PHE A N 1
ATOM 901 C CA . PHE A 1 122 ? -3.67 30.141 22.547 1 67.62 122 PHE A CA 1
ATOM 902 C C . PHE A 1 122 ? -2.387 29.375 22.844 1 67.62 122 PHE A C 1
ATOM 904 O O . PHE A 1 122 ? -2.061 28.406 22.156 1 67.62 122 PHE A O 1
ATOM 911 N N . MET B 1 1 ? -0.367 -28.203 -22.125 1 79.62 1 MET B N 1
ATOM 912 C CA . MET B 1 1 ? 0.034 -27.188 -23.094 1 79.62 1 MET B CA 1
ATOM 913 C C . MET B 1 1 ? -0.838 -27.25 -24.344 1 79.62 1 MET B C 1
ATOM 915 O O . MET B 1 1 ? -1.26 -28.328 -24.75 1 79.62 1 MET B O 1
ATOM 919 N N . ASP B 1 2 ? -1.38 -26.062 -24.812 1 87.88 2 ASP B N 1
ATOM 920 C CA . ASP B 1 2 ? -2.359 -26.062 -25.906 1 87.88 2 ASP B CA 1
ATOM 921 C C . ASP B 1 2 ? -1.675 -26.156 -27.266 1 87.88 2 ASP B C 1
ATOM 923 O O . ASP B 1 2 ? -2.336 -26.109 -28.297 1 87.88 2 ASP B O 1
ATOM 927 N N . GLY B 1 3 ? -0.417 -26.312 -27.344 1 91.88 3 GLY B N 1
ATOM 928 C CA . GLY B 1 3 ? 0.34 -26.422 -28.594 1 91.88 3 GLY B CA 1
ATOM 929 C C . GLY B 1 3 ? 0.832 -25.078 -29.094 1 91.88 3 GLY B C 1
ATOM 930 O O . GLY B 1 3 ? 1.635 -25.016 -30.031 1 91.88 3 GLY B O 1
ATOM 931 N N . HIS B 1 4 ? 0.265 -23.984 -28.547 1 94.12 4 HIS B N 1
ATOM 932 C CA . HIS B 1 4 ? 0.644 -22.641 -28.984 1 94.12 4 HIS B CA 1
ATOM 933 C C . HIS B 1 4 ? 1.501 -21.953 -27.922 1 94.12 4 HIS B C 1
ATOM 935 O O . HIS B 1 4 ? 1.7 -20.734 -27.984 1 94.12 4 HIS B O 1
ATOM 941 N N . GLY B 1 5 ? 2.018 -22.734 -27 1 95 5 GLY B N 1
ATOM 942 C CA . GLY B 1 5 ? 2.914 -22.219 -25.984 1 95 5 GLY B CA 1
ATOM 943 C C . GLY B 1 5 ? 2.189 -21.75 -24.734 1 95 5 GLY B C 1
ATOM 944 O O . GLY B 1 5 ? 2.793 -21.125 -23.859 1 95 5 GLY B O 1
ATOM 945 N N . ASN B 1 6 ? 0.841 -21.906 -24.703 1 96.44 6 ASN B N 1
ATOM 946 C CA . ASN B 1 6 ? 0.058 -21.5 -23.531 1 96.44 6 ASN B CA 1
ATOM 947 C C . ASN B 1 6 ? -0.224 -22.688 -22.609 1 96.44 6 ASN B C 1
ATOM 949 O O . ASN B 1 6 ? -0.329 -23.828 -23.078 1 96.44 6 ASN B O 1
ATOM 953 N N . ILE B 1 7 ? -0.334 -22.516 -21.312 1 96.5 7 ILE B N 1
ATOM 954 C CA . ILE B 1 7 ? -0.752 -23.5 -20.312 1 96.5 7 ILE B CA 1
ATOM 955 C C . ILE B 1 7 ? -2.039 -23.031 -19.641 1 96.5 7 ILE B C 1
ATOM 957 O O . ILE B 1 7 ? -2.133 -21.891 -19.203 1 96.5 7 ILE B O 1
ATOM 961 N N . ASN B 1 8 ? -3.014 -23.859 -19.703 1 95.88 8 ASN B N 1
ATOM 962 C CA . ASN B 1 8 ? -4.258 -23.625 -18.984 1 95.88 8 ASN B CA 1
ATOM 963 C C . ASN B 1 8 ? -4.469 -24.688 -17.891 1 95.88 8 ASN B C 1
ATOM 965 O O . ASN B 1 8 ? -4.5 -25.875 -18.188 1 95.88 8 ASN B O 1
ATOM 969 N N . VAL B 1 9 ? -4.523 -24.219 -16.719 1 95.75 9 VAL B N 1
ATOM 970 C CA . VAL B 1 9 ? -4.812 -25.078 -15.578 1 95.75 9 VAL B CA 1
ATOM 971 C C . VAL B 1 9 ? -6.145 -24.688 -14.953 1 95.75 9 VAL B C 1
ATOM 973 O O . VAL B 1 9 ? -6.309 -23.547 -14.492 1 95.75 9 VAL B O 1
ATOM 976 N N . ASN B 1 10 ? -7.16 -25.562 -14.945 1 96.94 10 ASN B N 1
ATOM 977 C CA . ASN B 1 10 ? -8.5 -25.266 -14.453 1 96.94 10 ASN B CA 1
ATOM 978 C C . ASN B 1 10 ? -8.922 -26.234 -13.352 1 96.94 10 ASN B C 1
ATOM 980 O O . ASN B 1 10 ? -8.875 -27.453 -13.539 1 96.94 10 ASN B O 1
ATOM 984 N N . ALA B 1 11 ? -9.289 -25.656 -12.242 1 97.94 11 ALA B N 1
ATOM 985 C CA . ALA B 1 11 ? -9.906 -26.406 -11.148 1 97.94 11 ALA B CA 1
ATOM 986 C C . ALA B 1 11 ? -11.352 -25.984 -10.93 1 97.94 11 ALA B C 1
ATOM 988 O O . ALA B 1 11 ? -11.609 -24.859 -10.484 1 97.94 11 ALA B O 1
ATOM 989 N N . PRO B 1 12 ? -12.258 -26.875 -11.094 1 97.19 12 PRO B N 1
ATOM 990 C CA . PRO B 1 12 ? -13.656 -26.484 -10.969 1 97.19 12 PRO B CA 1
ATOM 991 C C . PRO B 1 12 ? -14.016 -25.984 -9.57 1 97.19 12 PRO B C 1
ATOM 993 O O . PRO B 1 12 ? -14.961 -25.219 -9.414 1 97.19 12 PRO B O 1
ATOM 996 N N . LYS B 1 13 ? -13.273 -26.453 -8.641 1 98.06 13 LYS B N 1
ATOM 997 C CA . LYS B 1 13 ? -13.523 -26.016 -7.273 1 98.06 13 LYS B CA 1
ATOM 998 C C . LYS B 1 13 ? -12.297 -25.328 -6.688 1 98.06 13 LYS B C 1
ATOM 1000 O O . LYS B 1 13 ? -11.938 -24.219 -7.102 1 98.06 13 LYS B O 1
ATOM 1005 N N . ASN B 1 14 ? -11.539 -26 -5.824 1 98.31 14 ASN B N 1
ATOM 1006 C CA . ASN B 1 14 ? -10.406 -25.391 -5.129 1 98.31 14 ASN B CA 1
ATOM 1007 C C . ASN B 1 14 ? -9.078 -25.781 -5.773 1 98.31 14 ASN B C 1
ATOM 1009 O O . ASN B 1 14 ? -8.945 -26.859 -6.332 1 98.31 14 ASN B O 1
ATOM 1013 N N . MET B 1 15 ? -8.133 -25.016 -5.703 1 97.69 15 MET B N 1
ATOM 1014 C CA . MET B 1 15 ? -6.75 -25.266 -6.094 1 97.69 15 MET B CA 1
ATOM 1015 C C . MET B 1 15 ? -5.797 -24.953 -4.941 1 97.69 15 MET B C 1
ATOM 1017 O O . MET B 1 15 ? -5.824 -23.859 -4.375 1 97.69 15 MET B O 1
ATOM 1021 N N . ILE B 1 16 ? -5.062 -25.906 -4.582 1 97.88 16 ILE B N 1
ATOM 1022 C CA . ILE B 1 16 ? -4.066 -25.75 -3.527 1 97.88 16 ILE B CA 1
ATOM 1023 C C . ILE B 1 16 ? -2.668 -25.984 -4.102 1 97.88 16 ILE B C 1
ATOM 1025 O O . ILE B 1 16 ? -2.395 -27.031 -4.684 1 97.88 16 ILE B O 1
ATOM 1029 N N . ILE B 1 17 ? -1.825 -25.109 -4.066 1 97 17 ILE B N 1
ATOM 1030 C CA . ILE B 1 17 ? -0.424 -25.188 -4.465 1 97 17 ILE B CA 1
ATOM 1031 C C . ILE B 1 17 ? 0.472 -25.047 -3.234 1 97 17 ILE B C 1
ATOM 1033 O O . ILE B 1 17 ? 0.393 -24.047 -2.514 1 97 17 ILE B O 1
ATOM 1037 N N . THR B 1 18 ? 1.297 -26.047 -2.941 1 97.88 18 THR B N 1
ATOM 1038 C CA . THR B 1 18 ? 2.191 -26.016 -1.789 1 97.88 18 THR B CA 1
ATOM 1039 C C . THR B 1 18 ? 3.637 -26.25 -2.219 1 97.88 18 THR B C 1
ATOM 1041 O O . THR B 1 18 ? 3.932 -27.219 -2.928 1 97.88 18 THR B O 1
ATOM 1044 N N . ALA B 1 19 ? 4.418 -25.359 -1.873 1 97.81 19 ALA B N 1
ATOM 1045 C CA . ALA B 1 19 ? 5.863 -25.516 -2.023 1 97.81 19 ALA B CA 1
ATOM 1046 C C . ALA B 1 19 ? 6.547 -25.625 -0.665 1 97.81 19 ALA B C 1
ATOM 1048 O O . ALA B 1 19 ? 6.379 -24.75 0.197 1 97.81 19 ALA B O 1
ATOM 1049 N N . GLY B 1 20 ? 7.293 -26.578 -0.54 1 97.19 20 GLY B N 1
ATOM 1050 C CA . GLY B 1 20 ? 7.953 -26.828 0.733 1 97.19 20 GLY B CA 1
ATOM 1051 C C . GLY B 1 20 ? 8.992 -25.781 1.076 1 97.19 20 GLY B C 1
ATOM 1052 O O . GLY B 1 20 ? 9.281 -25.547 2.252 1 97.19 20 GLY B O 1
ATOM 1053 N N . GLU B 1 21 ? 9.594 -25.266 0.025 1 97.56 21 GLU B N 1
ATOM 1054 C CA . GLU B 1 21 ? 10.602 -24.234 0.249 1 97.56 21 GLU B CA 1
ATOM 1055 C C . GLU B 1 21 ? 10.266 -22.953 -0.511 1 97.56 21 GLU B C 1
ATOM 1057 O O . GLU B 1 21 ? 9.375 -22.203 -0.112 1 97.56 21 GLU B O 1
ATOM 1062 N N . ASP B 1 22 ? 10.812 -22.734 -1.729 1 97.88 22 ASP B N 1
ATOM 1063 C CA . ASP B 1 22 ? 10.641 -21.469 -2.412 1 97.88 22 ASP B CA 1
ATOM 1064 C C . ASP B 1 22 ? 9.664 -21.594 -3.578 1 97.88 22 ASP B C 1
ATOM 1066 O O . ASP B 1 22 ? 9.57 -22.656 -4.199 1 97.88 22 ASP B O 1
ATOM 1070 N N . MET B 1 23 ? 8.969 -20.578 -3.92 1 97.56 23 MET B N 1
ATOM 1071 C CA . MET B 1 23 ? 8.172 -20.422 -5.129 1 97.56 23 MET B CA 1
ATOM 1072 C C . MET B 1 23 ? 8.617 -19.203 -5.926 1 97.56 23 MET B C 1
ATOM 1074 O O . MET B 1 23 ? 8.625 -18.078 -5.406 1 97.56 23 MET B O 1
ATOM 1078 N N . ILE B 1 24 ? 9.023 -19.422 -7.094 1 98 24 ILE B N 1
ATOM 1079 C CA . ILE B 1 24 ? 9.484 -18.344 -7.977 1 98 24 ILE B CA 1
ATOM 1080 C C . ILE B 1 24 ? 8.578 -18.266 -9.203 1 98 24 ILE B C 1
ATOM 1082 O O . ILE B 1 24 ? 8.375 -19.25 -9.906 1 98 24 ILE B O 1
ATOM 1086 N N . ILE B 1 25 ? 7.996 -17.203 -9.391 1 97.88 25 ILE B N 1
ATOM 1087 C CA . ILE B 1 25 ? 7.125 -16.938 -10.531 1 97.88 25 ILE B CA 1
ATOM 1088 C C . ILE B 1 25 ? 7.742 -15.852 -11.414 1 97.88 25 ILE B C 1
ATOM 1090 O O . ILE B 1 25 ? 7.949 -14.727 -10.969 1 97.88 25 ILE B O 1
ATOM 1094 N N . ASN B 1 26 ? 8.086 -16.172 -12.617 1 98.31 26 ASN B N 1
ATOM 1095 C CA . ASN B 1 26 ? 8.578 -15.219 -13.617 1 98.31 26 ASN B CA 1
ATOM 1096 C C . ASN B 1 26 ? 7.602 -15.078 -14.781 1 98.31 26 ASN B C 1
ATOM 1098 O O . ASN B 1 26 ? 7.242 -16.078 -15.414 1 98.31 26 ASN B O 1
ATOM 1102 N N . VAL B 1 27 ? 7.215 -13.906 -15.047 1 98.44 27 VAL B N 1
ATOM 1103 C CA . VAL B 1 27 ? 6.262 -13.617 -16.109 1 98.44 27 VAL B CA 1
ATOM 1104 C C . VAL B 1 27 ? 6.871 -12.617 -17.094 1 98.44 27 VAL B C 1
ATOM 1106 O O . VAL B 1 27 ? 7.289 -11.523 -16.703 1 98.44 27 VAL B O 1
ATOM 1109 N N . GLY B 1 28 ? 6.879 -12.984 -18.25 1 97.81 28 GLY B N 1
ATOM 1110 C CA . GLY B 1 28 ? 7.562 -12.188 -19.266 1 97.81 28 GLY B CA 1
ATOM 1111 C C . GLY B 1 28 ? 6.91 -10.844 -19.516 1 97.81 28 GLY B C 1
ATOM 1112 O O . GLY B 1 28 ? 7.582 -9.875 -19.859 1 97.81 28 GLY B O 1
ATOM 1113 N N . LYS B 1 29 ? 5.582 -10.758 -19.422 1 97.94 29 LYS B N 1
ATOM 1114 C CA . LYS B 1 29 ? 4.898 -9.5 -19.734 1 97.94 29 LYS B CA 1
ATOM 1115 C C . LYS B 1 29 ? 3.957 -9.086 -18.609 1 97.94 29 LYS B C 1
ATOM 1117 O O . LYS B 1 29 ? 4.375 -8.43 -17.656 1 97.94 29 LYS B O 1
ATOM 1122 N N . ASN B 1 30 ? 2.67 -9.555 -18.688 1 98.44 30 ASN B N 1
ATOM 1123 C CA . ASN B 1 30 ? 1.681 -9.086 -17.719 1 98.44 30 ASN B CA 1
ATOM 1124 C C . ASN B 1 30 ? 1.206 -10.219 -16.812 1 98.44 30 ASN B C 1
ATOM 1126 O O . ASN B 1 30 ? 1.029 -11.352 -17.266 1 98.44 30 ASN B O 1
ATOM 1130 N N . MET B 1 31 ? 0.911 -9.961 -15.617 1 98.12 31 MET B N 1
ATOM 1131 C CA . MET B 1 31 ? 0.264 -10.859 -14.672 1 98.12 31 MET B CA 1
ATOM 1132 C C . MET B 1 31 ? -1.02 -10.25 -14.125 1 98.12 31 MET B C 1
ATOM 1134 O O . MET B 1 31 ? -1.019 -9.109 -13.664 1 98.12 31 MET B O 1
ATOM 1138 N N . SER B 1 32 ? -2.061 -10.922 -14.289 1 98.5 32 SER B N 1
ATOM 1139 C CA . SER B 1 32 ? -3.344 -10.477 -13.758 1 98.5 32 SER B CA 1
ATOM 1140 C C . SER B 1 32 ? -3.939 -11.508 -12.805 1 98.5 32 SER B C 1
ATOM 1142 O O . SER B 1 32 ? -3.969 -12.695 -13.117 1 98.5 32 SER B O 1
ATOM 1144 N N . THR B 1 33 ? -4.375 -11.062 -11.664 1 98.25 33 THR B N 1
ATOM 1145 C CA . THR B 1 33 ? -5.074 -11.891 -10.688 1 98.25 33 THR B CA 1
ATOM 1146 C C . THR B 1 33 ? -6.445 -11.305 -10.367 1 98.25 33 THR B C 1
ATOM 1148 O O . THR B 1 33 ? -6.547 -10.156 -9.938 1 98.25 33 THR B O 1
ATOM 1151 N N . THR B 1 34 ? -7.441 -12.07 -10.617 1 98.44 34 THR B N 1
ATOM 1152 C CA . THR B 1 34 ? -8.805 -11.68 -10.281 1 98.44 34 THR B CA 1
ATOM 1153 C C . THR B 1 34 ? -9.438 -12.695 -9.336 1 98.44 34 THR B C 1
ATOM 1155 O O . THR B 1 34 ? -9.531 -13.883 -9.656 1 98.44 34 THR B O 1
ATOM 1158 N N . VAL B 1 35 ? -9.859 -12.242 -8.211 1 98.5 35 VAL B N 1
ATOM 1159 C CA . VAL B 1 35 ? -10.453 -13.086 -7.184 1 98.5 35 VAL B CA 1
ATOM 1160 C C . VAL B 1 35 ? -11.875 -12.625 -6.887 1 98.5 35 VAL B C 1
ATOM 1162 O O . VAL B 1 35 ? -12.102 -11.445 -6.594 1 98.5 35 VAL B O 1
ATOM 1165 N N . GLY B 1 36 ? -12.688 -13.531 -6.988 1 97.81 36 GLY B N 1
ATOM 1166 C CA . GLY B 1 36 ? -14.102 -13.203 -6.883 1 97.81 36 GLY B CA 1
ATOM 1167 C C . GLY B 1 36 ? -14.484 -12.648 -5.527 1 97.81 36 GLY B C 1
ATOM 1168 O O . GLY B 1 36 ? -15.469 -11.914 -5.41 1 97.81 36 GLY B O 1
ATOM 1169 N N . MET B 1 37 ? -13.742 -12.984 -4.512 1 97.25 37 MET B N 1
ATOM 1170 C CA . MET B 1 37 ? -14.109 -12.547 -3.166 1 97.25 37 MET B CA 1
ATOM 1171 C C . MET B 1 37 ? -12.906 -11.953 -2.441 1 97.25 37 MET B C 1
ATOM 1173 O O . MET B 1 37 ? -12.477 -10.844 -2.754 1 97.25 37 MET B O 1
ATOM 1177 N N . ASN B 1 38 ? -12.188 -12.742 -1.569 1 98.06 38 ASN B N 1
ATOM 1178 C CA . ASN B 1 38 ? -11.148 -12.172 -0.714 1 98.06 38 ASN B CA 1
ATOM 1179 C C . ASN B 1 38 ? -9.758 -12.633 -1.137 1 98.06 38 ASN B C 1
ATOM 1181 O O . ASN B 1 38 ? -9.57 -13.797 -1.501 1 98.06 38 ASN B O 1
ATOM 1185 N N . ILE B 1 39 ? -8.773 -11.758 -1.032 1 98.12 39 ILE B N 1
ATOM 1186 C CA . ILE B 1 39 ? -7.355 -12.102 -1.099 1 98.12 39 ILE B CA 1
ATOM 1187 C C . ILE B 1 39 ? -6.73 -11.984 0.291 1 98.12 39 ILE B C 1
ATOM 1189 O O . ILE B 1 39 ? -6.867 -10.953 0.955 1 98.12 39 ILE B O 1
ATOM 1193 N N . THR B 1 40 ? -6.211 -13 0.735 1 98 40 THR B N 1
ATOM 1194 C CA 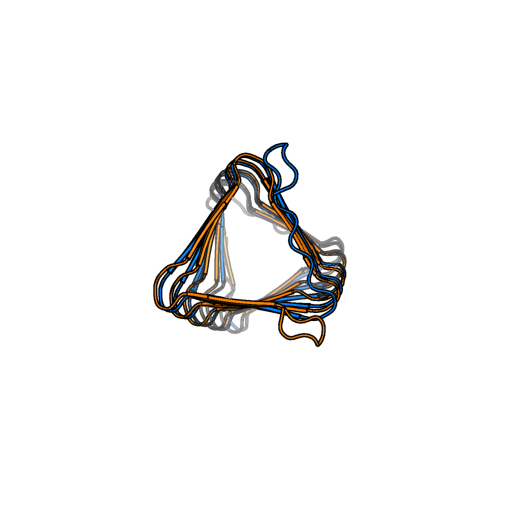. THR B 1 40 ? -5.441 -12.977 1.974 1 98 40 THR B CA 1
ATOM 1195 C C . THR B 1 40 ? -3.982 -13.352 1.713 1 98 40 THR B C 1
ATOM 1197 O O . THR B 1 40 ? -3.701 -14.383 1.1 1 98 40 THR B O 1
ATOM 1200 N N . GLU B 1 41 ? -3.033 -12.5 2.121 1 98 41 GLU B N 1
ATOM 1201 C CA . GLU B 1 41 ? -1.598 -12.719 1.981 1 98 41 GLU B CA 1
ATOM 1202 C C . GLU B 1 41 ? -0.886 -12.578 3.324 1 98 41 GLU B C 1
ATOM 1204 O O . GLU B 1 41 ? -1.118 -11.617 4.059 1 98 41 GLU B O 1
ATOM 1209 N N . SER B 1 42 ? -0.098 -13.578 3.58 1 97.94 42 SER B N 1
ATOM 1210 C CA . SER B 1 42 ? 0.702 -13.547 4.801 1 97.94 42 SER B CA 1
ATOM 1211 C C . SER B 1 42 ? 2.172 -13.828 4.504 1 97.94 42 SER B C 1
ATOM 1213 O O . SER B 1 42 ? 2.498 -14.805 3.824 1 97.94 42 SER B O 1
ATOM 1215 N N . ALA B 1 43 ? 3.006 -13.047 4.961 1 98.06 43 ALA B N 1
ATOM 1216 C CA . ALA B 1 43 ? 4.453 -13.25 4.926 1 98.06 43 ALA B CA 1
ATOM 1217 C C . ALA B 1 43 ? 5.023 -13.359 6.336 1 98.06 43 ALA B C 1
ATOM 1219 O O . ALA B 1 43 ? 4.836 -12.461 7.16 1 98.06 43 ALA B O 1
ATOM 1220 N N . GLY B 1 44 ? 5.707 -14.391 6.477 1 96.88 44 GLY B N 1
ATOM 1221 C CA . GLY B 1 44 ? 6.219 -14.656 7.812 1 96.88 44 GLY B CA 1
ATOM 1222 C C . GLY B 1 44 ? 7.25 -13.641 8.266 1 96.88 44 GLY B C 1
ATOM 1223 O O . GLY B 1 44 ? 7.473 -13.461 9.461 1 96.88 44 GLY B O 1
ATOM 1224 N N . ILE B 1 45 ? 7.938 -13.055 7.242 1 97.12 45 ILE B N 1
ATOM 1225 C CA . ILE B 1 45 ? 8.992 -12.102 7.59 1 97.12 45 ILE B CA 1
ATOM 1226 C C . ILE B 1 45 ? 8.805 -10.82 6.781 1 97.12 45 ILE B C 1
ATOM 1228 O O . ILE B 1 45 ? 8.023 -9.945 7.164 1 97.12 45 ILE B O 1
ATOM 1232 N N . ASN B 1 46 ? 9.43 -10.734 5.543 1 97.69 46 ASN B N 1
ATOM 1233 C CA . ASN B 1 46 ? 9.406 -9.477 4.805 1 97.69 46 ASN B CA 1
ATOM 1234 C C . ASN B 1 46 ? 8.594 -9.586 3.521 1 97.69 46 ASN B C 1
ATOM 1236 O O . ASN B 1 46 ? 8.516 -10.664 2.92 1 97.69 46 ASN B O 1
ATOM 1240 N N . LYS B 1 47 ? 8.047 -8.516 3.053 1 97.88 47 LYS B N 1
ATOM 1241 C CA . LYS B 1 47 ? 7.496 -8.344 1.713 1 97.88 47 LYS B CA 1
ATOM 1242 C C . LYS B 1 47 ? 8.117 -7.133 1.018 1 97.88 47 LYS B C 1
ATOM 1244 O O . LYS B 1 47 ? 8.039 -6.012 1.524 1 97.88 47 LYS B O 1
ATOM 1249 N N . ASN B 1 48 ? 8.695 -7.355 -0.005 1 97.81 48 ASN B N 1
ATOM 1250 C CA . ASN B 1 48 ? 9.297 -6.305 -0.816 1 97.81 48 ASN B CA 1
ATOM 1251 C C . ASN B 1 48 ? 8.586 -6.148 -2.156 1 97.81 48 ASN B C 1
ATOM 1253 O O . ASN B 1 48 ? 8.336 -7.133 -2.85 1 97.81 48 ASN B O 1
ATOM 1257 N N . GLU B 1 49 ? 8.227 -4.906 -2.475 1 97.75 49 GLU B N 1
ATOM 1258 C CA . GLU B 1 49 ? 7.613 -4.57 -3.758 1 9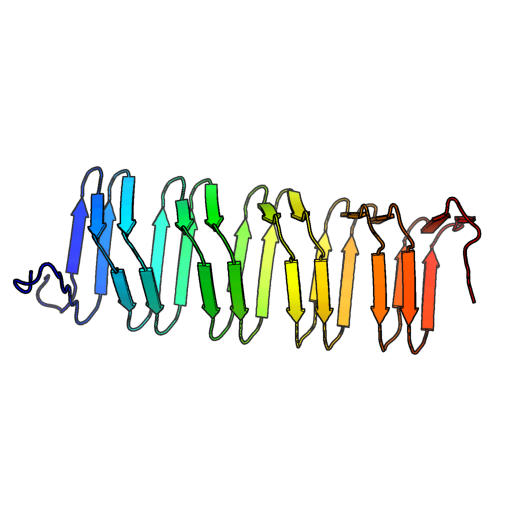7.75 49 GLU B CA 1
ATOM 1259 C C . GLU B 1 49 ? 8.414 -3.498 -4.488 1 97.75 49 GLU B C 1
ATOM 1261 O O . GLU B 1 49 ? 8.672 -2.424 -3.939 1 97.75 49 GLU B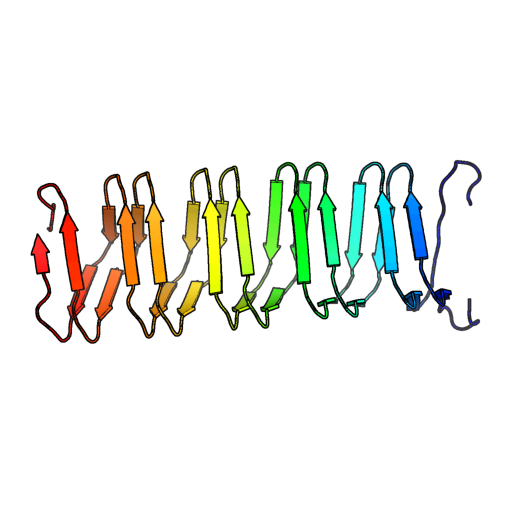 O 1
ATOM 1266 N N . THR B 1 50 ? 8.852 -3.895 -5.645 1 98.12 50 THR B N 1
ATOM 1267 C CA . THR B 1 50 ? 9.523 -2.943 -6.523 1 98.12 50 THR B CA 1
ATOM 1268 C C . THR B 1 50 ? 8.742 -2.746 -7.812 1 98.12 50 THR B C 1
ATOM 1270 O O . THR B 1 50 ? 8.516 -3.699 -8.562 1 98.12 50 THR B O 1
ATOM 1273 N N . ILE B 1 51 ? 8.383 -1.549 -8.102 1 98.12 51 ILE B N 1
ATOM 1274 C CA . ILE B 1 51 ? 7.551 -1.209 -9.258 1 98.12 51 ILE B CA 1
ATOM 1275 C C . ILE B 1 51 ? 8.297 -0.227 -10.156 1 98.12 51 ILE B C 1
ATOM 1277 O O . ILE B 1 51 ? 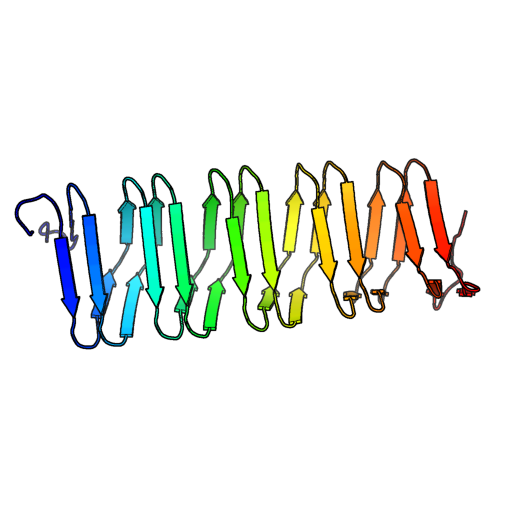8.648 0.874 -9.727 1 98.12 51 ILE B O 1
ATOM 1281 N N . GLY B 1 52 ? 8.453 -0.686 -11.375 1 96.38 52 GLY B N 1
ATOM 1282 C CA . GLY B 1 52 ? 9.312 0.06 -12.289 1 96.38 52 GLY B CA 1
ATOM 1283 C C . GLY B 1 52 ? 8.672 1.339 -12.797 1 96.38 52 GLY B C 1
ATOM 1284 O O . GLY B 1 52 ? 9.352 2.203 -13.352 1 96.38 52 GLY B O 1
ATOM 1285 N N . ALA B 1 53 ? 7.395 1.472 -12.648 1 96.5 53 ALA B N 1
ATOM 1286 C CA . ALA B 1 53 ? 6.688 2.658 -13.125 1 96.5 53 ALA B CA 1
ATOM 1287 C C . ALA B 1 53 ? 5.66 3.133 -12.102 1 96.5 53 ALA B C 1
ATOM 1289 O O . ALA B 1 53 ? 6.023 3.664 -11.047 1 96.5 53 ALA B O 1
ATOM 1290 N N . MET B 1 54 ? 4.336 2.771 -12.375 1 94.81 54 MET B N 1
ATOM 1291 C CA . MET B 1 54 ? 3.291 3.348 -11.539 1 94.81 54 MET B CA 1
ATOM 1292 C C . MET B 1 54 ? 2.631 2.273 -10.68 1 94.81 54 MET B C 1
ATOM 1294 O O . MET B 1 54 ? 2.463 1.136 -11.117 1 94.81 54 MET B O 1
ATOM 1298 N N . LYS B 1 55 ? 2.162 2.604 -9.453 1 97.81 55 LYS B N 1
ATOM 1299 C CA . LYS B 1 55 ? 1.306 1.792 -8.594 1 97.81 55 LYS B CA 1
ATOM 1300 C C . LYS B 1 55 ? -0.021 2.494 -8.32 1 97.81 55 LYS B C 1
ATOM 1302 O O . LYS B 1 55 ? -0.049 3.555 -7.691 1 97.81 55 LYS B O 1
ATOM 1307 N N . ASN B 1 56 ? -1.058 1.97 -8.75 1 97.94 56 ASN B N 1
ATOM 1308 C CA . ASN B 1 56 ? -2.404 2.48 -8.523 1 97.94 56 ASN B CA 1
ATOM 1309 C C . ASN B 1 56 ? -3.227 1.529 -7.656 1 97.94 56 ASN B C 1
ATOM 1311 O O . ASN B 1 56 ? -3.297 0.332 -7.938 1 97.94 56 ASN B O 1
ATOM 1315 N N . THR B 1 57 ? -3.795 2.059 -6.574 1 97.88 57 THR B N 1
ATOM 1316 C CA . THR B 1 57 ? -4.68 1.296 -5.699 1 97.88 57 THR B CA 1
ATOM 1317 C C . THR B 1 57 ? -6.039 1.978 -5.574 1 97.88 57 THR B C 1
ATOM 1319 O O . THR B 1 57 ? -6.113 3.174 -5.285 1 97.88 57 THR B O 1
ATOM 1322 N N . THR B 1 58 ? -7.02 1.212 -5.914 1 98.31 58 THR B N 1
ATOM 1323 C CA . THR B 1 58 ? -8.383 1.689 -5.723 1 98.31 58 THR B CA 1
ATOM 1324 C C . THR B 1 58 ? -9.141 0.793 -4.746 1 98.31 58 THR B C 1
ATOM 1326 O O . THR B 1 58 ? -9.203 -0.424 -4.934 1 98.31 58 THR B O 1
ATOM 1329 N N . VAL B 1 59 ? -9.75 1.343 -3.752 1 98.31 59 VAL B N 1
ATOM 1330 C CA . VAL B 1 59 ? -10.5 0.619 -2.725 1 98.31 59 VAL B CA 1
ATOM 1331 C C . VAL B 1 59 ? -11.922 1.162 -2.639 1 98.31 59 VAL B C 1
ATOM 1333 O O . VAL B 1 59 ? -12.125 2.346 -2.361 1 98.31 59 VAL B O 1
ATOM 1336 N N . ALA B 1 60 ? -12.805 0.281 -2.814 1 97.56 60 ALA B N 1
ATOM 1337 C CA . ALA B 1 60 ? -14.195 0.709 -2.951 1 97.56 60 ALA B CA 1
ATOM 1338 C C . ALA B 1 60 ? -14.805 1.046 -1.593 1 97.56 60 ALA B C 1
ATOM 1340 O O . ALA B 1 60 ? -15.781 1.789 -1.51 1 97.56 60 ALA B O 1
ATOM 1341 N N . MET B 1 61 ? -14.211 0.485 -0.521 1 97.56 61 MET B N 1
ATOM 1342 C CA . MET B 1 61 ? -14.68 0.776 0.831 1 97.56 61 MET B CA 1
ATOM 1343 C C . MET B 1 61 ? -13.547 1.337 1.689 1 97.56 61 MET B C 1
ATOM 1345 O O . MET B 1 61 ? -12.961 2.369 1.355 1 97.56 61 MET B O 1
ATOM 1349 N N . ASP B 1 62 ? -13.352 0.684 2.799 1 98.38 62 ASP B N 1
ATOM 1350 C CA . ASP B 1 62 ? -12.359 1.255 3.711 1 98.38 62 ASP B CA 1
ATOM 1351 C C . ASP B 1 62 ? -10.992 0.617 3.504 1 98.38 62 ASP B C 1
ATOM 1353 O O . ASP B 1 62 ? -10.891 -0.543 3.102 1 98.38 62 ASP B O 1
ATOM 1357 N N . MET B 1 63 ? -9.93 1.309 3.797 1 97.62 63 MET B N 1
ATOM 1358 C CA . MET B 1 63 ? -8.547 0.836 3.836 1 97.62 63 MET B CA 1
ATOM 1359 C C . MET B 1 63 ? -7.938 1.057 5.215 1 97.62 63 MET B C 1
ATOM 1361 O O . MET B 1 63 ? -8.062 2.139 5.793 1 97.62 63 MET B O 1
ATOM 1365 N N . MET B 1 64 ? -7.34 0.078 5.75 1 98 64 MET B N 1
ATOM 1366 C CA . MET B 1 64 ? -6.727 0.135 7.07 1 98 64 MET B CA 1
ATOM 1367 C C . MET B 1 64 ? -5.309 -0.431 7.043 1 98 64 MET B C 1
ATOM 1369 O O . MET B 1 64 ? -5.062 -1.464 6.418 1 98 64 MET B O 1
ATOM 1373 N N . THR B 1 65 ? -4.379 0.324 7.664 1 97.69 65 THR B N 1
ATOM 1374 C CA . THR B 1 65 ? -3 -0.124 7.84 1 97.69 65 THR B CA 1
ATOM 1375 C C . THR B 1 65 ? -2.576 -0.02 9.305 1 97.69 65 THR B C 1
ATOM 1377 O O . THR B 1 65 ? -2.705 1.04 9.914 1 97.69 65 THR B O 1
ATOM 1380 N N . ILE B 1 66 ? -2.135 -1.167 9.805 1 98.31 66 ILE B N 1
ATOM 1381 C CA . ILE B 1 66 ? -1.592 -1.222 11.164 1 98.31 66 ILE B CA 1
ATOM 1382 C C . ILE B 1 66 ? -0.107 -1.571 11.109 1 98.31 66 ILE B C 1
ATOM 1384 O O . ILE B 1 66 ? 0.276 -2.602 10.547 1 98.31 66 ILE B O 1
ATOM 1388 N N . VAL B 1 67 ? 0.656 -0.717 11.688 1 98.25 67 VAL B N 1
ATOM 1389 C CA . VAL B 1 67 ? 2.1 -0.924 11.719 1 98.25 67 VAL B CA 1
ATOM 1390 C C . VAL B 1 67 ? 2.59 -0.914 13.172 1 98.25 67 VAL B C 1
ATOM 1392 O O . VAL B 1 67 ? 2.459 0.094 13.867 1 98.25 67 VAL B O 1
ATOM 1395 N N . THR B 1 68 ? 3.182 -1.997 13.484 1 98 68 THR B N 1
ATOM 1396 C CA . THR B 1 68 ? 3.672 -2.105 14.859 1 98 68 THR B CA 1
ATOM 1397 C C . THR B 1 68 ? 4.984 -1.347 15.023 1 98 68 THR B C 1
ATOM 1399 O O . THR B 1 68 ? 5.238 -0.756 16.078 1 98 68 THR B O 1
ATOM 1402 N N . GLY B 1 69 ? 5.766 -1.379 14.031 1 97.19 69 GLY B N 1
ATOM 1403 C CA . GLY B 1 69 ? 7.012 -0.633 14.047 1 97.19 69 GLY B CA 1
ATOM 1404 C C . GLY B 1 69 ? 6.871 0.781 13.516 1 97.19 69 GLY B C 1
ATOM 1405 O O . GLY B 1 69 ? 5.898 1.473 13.828 1 97.19 69 GLY B O 1
ATOM 1406 N N . LYS B 1 70 ? 7.922 1.158 12.75 1 98.06 70 LYS B N 1
ATOM 1407 C CA . LYS B 1 70 ? 7.965 2.494 12.164 1 98.06 70 LYS B CA 1
ATOM 1408 C C . LYS B 1 70 ? 7.418 2.482 10.734 1 98.06 70 LYS B C 1
ATOM 1410 O O . LYS B 1 70 ? 7.664 1.542 9.977 1 98.06 70 LYS B O 1
ATOM 1415 N N . LEU B 1 71 ? 6.672 3.588 10.359 1 97.81 71 LEU B N 1
ATOM 1416 C CA . LEU B 1 71 ? 6.27 3.832 8.977 1 97.81 71 LEU B CA 1
ATOM 1417 C C . LEU B 1 71 ? 7.066 4.98 8.375 1 97.81 71 LEU B C 1
ATOM 1419 O O . LEU B 1 71 ? 7.023 6.105 8.875 1 97.81 71 LEU B O 1
ATOM 1423 N N . THR B 1 72 ? 7.77 4.754 7.359 1 98.38 72 THR B N 1
ATOM 1424 C CA . THR B 1 72 ? 8.57 5.754 6.668 1 98.38 72 THR B CA 1
ATOM 1425 C C . THR B 1 72 ? 8.125 5.887 5.211 1 98.38 72 THR B C 1
ATOM 1427 O O . THR B 1 72 ? 7.965 4.887 4.512 1 98.38 72 THR B O 1
ATOM 1430 N N . GLU B 1 73 ? 7.918 7.176 4.785 1 97.75 73 GLU B N 1
ATOM 1431 C CA . GLU B 1 73 ? 7.652 7.488 3.387 1 97.75 73 GLU B CA 1
ATOM 1432 C C . GLU B 1 73 ? 8.633 8.531 2.855 1 97.75 73 GLU B C 1
ATOM 1434 O O . GLU B 1 73 ? 8.797 9.594 3.453 1 97.75 73 GLU B O 1
ATOM 1439 N N . ILE B 1 74 ? 9.258 8.133 1.817 1 98.44 74 ILE B N 1
ATOM 1440 C CA . ILE B 1 74 ? 10.133 9.055 1.103 1 98.44 74 ILE B CA 1
ATOM 1441 C C . ILE B 1 74 ? 9.625 9.25 -0.323 1 98.44 74 ILE B C 1
ATOM 1443 O O . ILE B 1 74 ? 9.516 8.289 -1.088 1 98.44 74 ILE B O 1
ATOM 1447 N N . ILE B 1 75 ? 9.367 10.5 -0.649 1 98.31 75 ILE B N 1
ATOM 1448 C CA . ILE B 1 75 ? 8.781 10.836 -1.94 1 98.31 75 ILE B CA 1
ATOM 1449 C C . ILE B 1 75 ? 9.641 11.875 -2.648 1 98.31 75 ILE B C 1
ATOM 1451 O O . ILE B 1 75 ? 9.758 13.016 -2.18 1 98.31 75 ILE B O 1
ATOM 1455 N N . ASP B 1 76 ? 10.234 11.492 -3.717 1 97.75 76 ASP B N 1
ATOM 1456 C CA . ASP B 1 76 ? 11.102 12.406 -4.453 1 97.75 76 ASP B CA 1
ATOM 1457 C C . ASP B 1 76 ? 10.289 13.484 -5.16 1 97.75 76 ASP B C 1
ATOM 1459 O O . ASP B 1 76 ? 10.773 14.609 -5.352 1 97.75 76 ASP B O 1
ATOM 1463 N N . GLY B 1 77 ? 9.055 13.164 -5.547 1 97.44 77 GLY B N 1
ATOM 1464 C CA . GLY B 1 77 ? 8.18 14.117 -6.199 1 97.44 77 GLY B CA 1
ATOM 1465 C C . GLY B 1 77 ? 7.242 14.82 -5.238 1 97.44 77 GLY B C 1
ATOM 1466 O O . GLY B 1 77 ? 7.617 15.109 -4.098 1 97.44 77 GLY B O 1
ATOM 1467 N N . ASP B 1 78 ? 6.035 15.188 -5.766 1 97.94 78 ASP B N 1
ATOM 1468 C CA . ASP B 1 78 ? 5.012 15.836 -4.953 1 97.94 78 ASP B CA 1
ATOM 1469 C C . ASP B 1 78 ? 4.195 14.797 -4.18 1 97.94 78 ASP B C 1
ATOM 1471 O O . ASP B 1 78 ? 4.039 13.664 -4.629 1 97.94 78 ASP B O 1
ATOM 1475 N N . MET B 1 79 ? 3.658 15.156 -2.99 1 97.38 79 MET B N 1
ATOM 1476 C CA . MET B 1 79 ? 2.643 14.391 -2.271 1 97.38 79 MET B CA 1
ATOM 1477 C C . MET B 1 79 ? 1.339 15.172 -2.17 1 97.38 79 MET B C 1
ATOM 1479 O O . MET B 1 79 ? 1.321 16.297 -1.648 1 97.38 79 MET B O 1
ATOM 1483 N N . VAL B 1 80 ? 0.337 14.625 -2.783 1 97.75 80 VAL B N 1
ATOM 1484 C CA . VAL B 1 80 ? -0.991 15.227 -2.707 1 97.75 80 VAL B CA 1
ATOM 1485 C C . VAL B 1 80 ? -1.952 14.266 -2.006 1 97.75 80 VAL B C 1
ATOM 1487 O O . VAL B 1 80 ? -2.082 13.109 -2.4 1 97.75 80 VAL B O 1
ATOM 1490 N N . SER B 1 81 ? -2.586 14.805 -0.93 1 97.38 81 SER B N 1
ATOM 1491 C CA . SER B 1 81 ? -3.617 14.039 -0.229 1 97.38 81 SER B CA 1
ATOM 1492 C C . SER B 1 81 ? -4.902 14.852 -0.095 1 97.38 81 SER B C 1
ATOM 1494 O O . SER B 1 81 ? -4.926 15.891 0.567 1 97.38 81 SER B O 1
ATOM 1496 N N . GLU B 1 82 ? -5.965 14.289 -0.757 1 98.06 82 GLU B N 1
ATOM 1497 C CA . GLU B 1 82 ? -7.273 14.938 -0.721 1 98.06 82 GLU B CA 1
ATOM 1498 C C . GLU B 1 82 ? -8.305 14.07 -0.012 1 98.06 82 GLU B C 1
ATOM 1500 O O . GLU B 1 82 ? -8.445 12.883 -0.325 1 98.06 82 GLU B O 1
ATOM 1505 N N . THR B 1 83 ? -8.992 14.719 0.912 1 97.81 83 THR B N 1
ATOM 1506 C CA . THR B 1 83 ? -10.047 14.008 1.642 1 97.81 83 THR B CA 1
ATOM 1507 C C . THR B 1 83 ? -11.375 14.75 1.53 1 97.81 83 THR B C 1
ATOM 1509 O O . THR B 1 83 ? -11.43 15.969 1.743 1 97.81 83 THR B O 1
ATOM 1512 N N . LYS B 1 84 ? -12.32 14.07 1.259 1 97.38 84 LYS B N 1
ATOM 1513 C CA . LYS B 1 84 ? -13.625 14.695 1.062 1 97.38 84 LYS B CA 1
ATOM 1514 C C . LYS B 1 84 ? -14.336 14.914 2.395 1 97.38 84 LYS B C 1
ATOM 1516 O O . LYS B 1 84 ? -15.281 15.703 2.477 1 97.38 84 LYS B O 1
ATOM 1521 N N . LYS B 1 85 ? -13.953 14.234 3.422 1 97.31 85 LYS B N 1
ATOM 1522 C CA . LYS B 1 85 ? -14.492 14.445 4.766 1 97.31 85 LYS B CA 1
ATOM 1523 C C . LYS B 1 85 ? -13.414 14.938 5.719 1 97.31 85 LYS B C 1
ATOM 1525 O O . LYS B 1 85 ? -12.625 15.82 5.367 1 97.31 85 LYS B O 1
ATOM 1530 N N . GLU B 1 86 ? -13.414 14.438 6.926 1 96.88 86 GLU B N 1
ATOM 1531 C CA . GLU B 1 86 ? -12.461 14.969 7.898 1 96.88 86 GLU B CA 1
ATOM 1532 C C . GLU B 1 86 ? -11.133 14.219 7.84 1 96.88 86 GLU B C 1
ATOM 1534 O O . GLU B 1 86 ? -11.086 13.062 7.41 1 96.88 86 GLU B O 1
ATOM 1539 N N . ARG B 1 87 ? -10.062 14.906 8.211 1 97.31 87 ARG B N 1
ATOM 1540 C CA . ARG B 1 87 ? -8.727 14.352 8.391 1 97.31 87 ARG B CA 1
ATOM 1541 C C . ARG B 1 87 ? -8.258 14.516 9.828 1 97.31 87 ARG B C 1
ATOM 1543 O O . ARG B 1 87 ? -8.195 15.641 10.344 1 97.31 87 ARG B O 1
ATOM 1550 N N . ILE B 1 88 ? -7.922 13.406 10.453 1 97.19 88 ILE B N 1
ATOM 1551 C CA . ILE B 1 88 ? -7.477 13.438 11.844 1 97.19 88 ILE B CA 1
ATOM 1552 C C . ILE B 1 88 ? -6.074 12.844 11.945 1 97.19 88 ILE B C 1
ATOM 1554 O O . ILE B 1 88 ? -5.848 11.695 11.547 1 97.19 88 ILE B O 1
ATOM 1558 N N . LEU B 1 89 ? -5.145 13.641 12.414 1 96.44 89 LEU B N 1
ATOM 1559 C CA . LEU B 1 89 ? -3.797 13.211 12.758 1 96.44 89 LEU B CA 1
ATOM 1560 C C . LEU B 1 89 ? -3.57 13.289 14.266 1 96.44 89 LEU B C 1
ATOM 1562 O O . LEU B 1 89 ? -3.604 14.383 14.844 1 96.44 89 LEU B O 1
ATOM 1566 N N . SER B 1 90 ? -3.375 12.164 14.867 1 97.38 90 SER B N 1
ATOM 1567 C CA . SER B 1 90 ? -3.141 12.117 16.312 1 97.38 90 SER B CA 1
ATOM 1568 C C . SER B 1 90 ? -1.854 11.367 16.641 1 97.38 90 SER B C 1
ATOM 1570 O O . SER B 1 90 ? -1.6 10.297 16.094 1 97.38 90 SER B O 1
ATOM 1572 N N . SER B 1 91 ? -1.106 11.945 17.609 1 97.06 91 SER B N 1
ATOM 1573 C CA . SER B 1 91 ? 0.154 11.336 18.016 1 97.06 91 SER B CA 1
ATOM 1574 C C . SER B 1 91 ? 0.314 11.352 19.531 1 97.06 91 SER B C 1
ATOM 1576 O O . SER B 1 91 ? 0.048 12.367 20.188 1 97.06 91 SER B O 1
ATOM 1578 N N . ASN B 1 92 ? 0.705 10.312 20.016 1 96.75 92 ASN B N 1
ATOM 1579 C CA . ASN B 1 92 ? 1.054 10.289 21.438 1 96.75 92 ASN B CA 1
ATOM 1580 C C . ASN B 1 92 ? 2.393 10.977 21.688 1 96.75 92 ASN B C 1
ATOM 1582 O O . ASN B 1 92 ? 2.707 11.32 22.828 1 96.75 92 ASN B O 1
ATOM 1586 N N . GLY B 1 93 ? 3.227 11.125 20.656 1 95.75 93 GLY B N 1
ATOM 1587 C CA . GLY B 1 93 ? 4.477 11.867 20.719 1 95.75 93 GLY B CA 1
ATOM 1588 C C . GLY B 1 93 ? 4.375 13.25 20.109 1 95.75 93 GLY B C 1
ATOM 1589 O O . GLY B 1 93 ? 3.326 13.898 20.172 1 95.75 93 GLY B O 1
ATOM 1590 N N . LYS B 1 94 ? 5.43 13.758 19.656 1 95.38 94 LYS B N 1
ATOM 1591 C CA . LYS B 1 94 ? 5.422 15.062 19 1 95.38 94 LYS B CA 1
ATOM 1592 C C . LYS B 1 94 ? 5.012 14.945 17.547 1 95.38 94 LYS B C 1
ATOM 1594 O O . LYS B 1 94 ? 5.074 13.859 16.953 1 95.38 94 LYS B O 1
ATOM 1599 N N . ILE B 1 95 ? 4.473 15.984 16.953 1 95.62 95 ILE B N 1
ATOM 1600 C CA . ILE B 1 95 ? 4.258 16.172 15.516 1 95.62 95 ILE B CA 1
ATOM 1601 C C . ILE B 1 95 ? 5.145 17.297 15.008 1 95.62 95 ILE B C 1
ATOM 1603 O O . ILE B 1 95 ? 5.109 18.422 15.531 1 95.62 95 ILE B O 1
ATOM 1607 N N . VAL B 1 96 ? 5.953 16.969 14.125 1 93.88 96 VAL B N 1
ATOM 1608 C CA . VAL B 1 96 ? 6.828 17.953 13.516 1 93.88 96 VAL B CA 1
ATOM 1609 C C . VAL B 1 96 ? 6.504 18.094 12.031 1 93.88 96 VAL B C 1
ATOM 1611 O O . VAL B 1 96 ? 6.508 17.109 11.297 1 93.88 96 VAL B O 1
ATOM 1614 N N . SER B 1 97 ? 6.109 19.281 11.609 1 93.56 97 SER B N 1
ATOM 1615 C CA . SER B 1 97 ? 5.957 19.625 10.203 1 93.56 97 SER B CA 1
ATOM 1616 C C . SER B 1 97 ? 6.996 20.656 9.773 1 93.56 97 SER B C 1
ATOM 1618 O O . SER B 1 97 ? 7 21.781 10.273 1 93.56 97 SER B O 1
ATOM 1620 N N . GLN B 1 98 ? 7.848 20.25 8.953 1 92.88 98 GLN B N 1
ATOM 1621 C CA . GLN B 1 98 ? 8.922 21.125 8.508 1 92.88 98 GLN B CA 1
ATOM 1622 C C . GLN B 1 98 ? 8.969 21.219 6.984 1 92.88 98 GLN B C 1
ATOM 1624 O O . GLN B 1 98 ? 8.789 20.219 6.293 1 92.88 98 GLN B O 1
ATOM 1629 N N . SER B 1 99 ? 9.164 22.484 6.465 1 92.12 99 SER B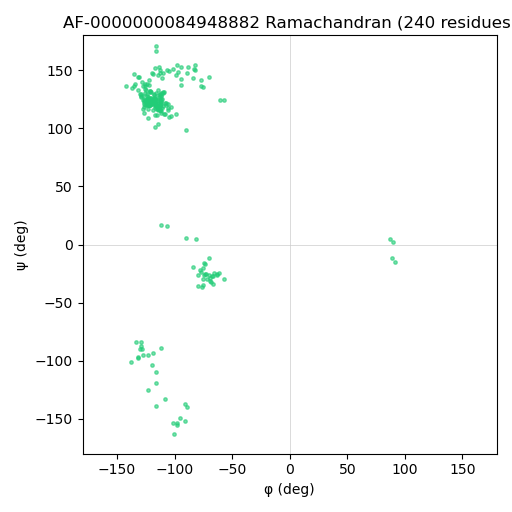 N 1
ATOM 1630 C CA . SER B 1 99 ? 9.266 22.719 5.027 1 92.12 99 SER B CA 1
ATOM 1631 C C . SER B 1 99 ? 10.422 23.641 4.688 1 92.12 99 SER B C 1
ATOM 1633 O O . SER B 1 99 ? 10.703 24.594 5.418 1 92.12 99 SER B O 1
ATOM 1635 N N . GLU B 1 100 ? 11.094 23.344 3.715 1 91.75 100 GLU B N 1
ATOM 1636 C CA . GLU B 1 100 ? 12.109 24.266 3.211 1 91.75 100 GLU B CA 1
ATOM 1637 C C . GLU B 1 100 ? 11.469 25.453 2.516 1 91.75 100 GLU B C 1
ATOM 1639 O O . GLU B 1 100 ? 12.055 26.547 2.467 1 91.75 100 GLU B O 1
ATOM 1644 N N . GLY B 1 101 ? 10.227 25.25 2.004 1 89.94 101 GLY B N 1
ATOM 1645 C CA . GLY B 1 101 ? 9.461 26.328 1.396 1 89.94 101 GLY B CA 1
ATOM 1646 C C . GLY B 1 101 ? 8.445 26.938 2.338 1 89.94 101 GLY B C 1
ATOM 1647 O O . GLY B 1 101 ? 8.688 27.031 3.545 1 89.94 101 GLY B O 1
ATOM 1648 N N . THR B 1 102 ? 7.418 27.516 1.768 1 89.12 102 THR B N 1
ATOM 1649 C CA . THR B 1 102 ? 6.375 28.141 2.562 1 89.12 102 THR B CA 1
ATOM 1650 C C . THR B 1 102 ? 5.438 27.094 3.158 1 89.12 102 THR B C 1
ATOM 1652 O O . THR B 1 102 ? 5.094 26.109 2.494 1 89.12 102 THR B O 1
ATOM 1655 N N . HIS B 1 103 ? 5.078 27.219 4.395 1 89.5 103 HIS B N 1
ATOM 1656 C CA . HIS B 1 103 ? 4.035 26.438 5.051 1 89.5 103 HIS B CA 1
ATOM 1657 C C . HIS B 1 103 ? 2.725 27.219 5.117 1 89.5 103 HIS B C 1
ATOM 1659 O O . HIS B 1 103 ? 2.635 28.234 5.816 1 89.5 103 HIS B O 1
ATOM 1665 N N . GLU B 1 104 ? 1.798 26.672 4.34 1 87.94 104 GLU B N 1
ATOM 1666 C CA . GLU B 1 104 ? 0.528 27.391 4.246 1 87.94 104 GLU B CA 1
ATOM 1667 C C . GLU B 1 104 ? -0.608 26.578 4.863 1 87.94 104 GLU B C 1
ATOM 1669 O O . GLU B 1 104 ? -0.7 25.375 4.652 1 87.94 104 GLU B O 1
ATOM 1674 N N . GLN B 1 105 ? -1.367 27.25 5.664 1 89 105 GLN B N 1
ATOM 1675 C CA . GLN B 1 105 ? -2.633 26.719 6.156 1 89 105 GLN B CA 1
ATOM 1676 C C . GLN B 1 105 ? -3.797 27.641 5.801 1 89 105 GLN B C 1
ATOM 1678 O O . GLN B 1 105 ? -3.793 28.812 6.156 1 89 105 GLN B O 1
ATOM 1683 N N . HIS B 1 106 ? -4.688 27.031 5.062 1 88.88 106 HIS B N 1
ATOM 1684 C CA . HIS B 1 106 ? -5.859 27.781 4.637 1 88.88 106 HIS B CA 1
ATOM 1685 C C . HIS B 1 106 ? -7.148 27.094 5.062 1 88.88 106 HIS B C 1
ATOM 1687 O O . HIS B 1 106 ? -7.297 25.891 4.891 1 88.88 106 HIS B O 1
ATOM 1693 N N . SER B 1 107 ? -8.016 27.859 5.691 1 89.62 107 SER B N 1
ATOM 1694 C CA . SER B 1 107 ? -9.328 27.359 6.078 1 89.62 107 SER B CA 1
ATOM 1695 C C . SER B 1 107 ? -10.438 28.297 5.641 1 89.62 107 SER B C 1
ATOM 1697 O O . SER B 1 107 ? -10.312 29.516 5.781 1 89.62 107 SER B O 1
ATOM 1699 N N . LYS B 1 108 ? -11.344 27.734 5.023 1 88.5 108 LYS B N 1
ATOM 1700 C CA . LYS B 1 108 ? -12.5 28.547 4.672 1 88.5 108 LYS B CA 1
ATOM 1701 C C . LYS B 1 108 ? -13.312 28.906 5.914 1 88.5 108 LYS B C 1
ATOM 1703 O O . LYS B 1 108 ? -14.188 29.781 5.855 1 88.5 108 LYS B O 1
ATOM 1708 N N . LYS B 1 109 ? -13 28.266 6.98 1 89.12 109 LYS B N 1
ATOM 1709 C CA . LYS B 1 109 ? -13.656 28.578 8.242 1 89.12 109 LYS B CA 1
ATOM 1710 C C . LYS B 1 109 ? -12.664 29.125 9.266 1 89.12 109 LYS B C 1
ATOM 1712 O O . LYS B 1 109 ? -12.086 30.188 9.07 1 89.12 109 LYS B O 1
ATOM 1717 N N . GLU B 1 110 ? -12.344 28.312 10.336 1 83.88 110 GLU B N 1
ATOM 1718 C CA . GLU B 1 110 ? -11.469 28.781 11.406 1 83.88 110 GLU B CA 1
ATOM 1719 C C . GLU B 1 110 ? -10.219 27.906 11.516 1 83.88 110 GLU B C 1
ATOM 1721 O O . GLU B 1 110 ? -10.227 26.734 11.125 1 83.88 110 GLU B O 1
ATOM 1726 N N . VAL B 1 111 ? -9.172 28.562 11.891 1 85.81 111 VAL B N 1
ATOM 1727 C CA . VAL B 1 111 ? -7.973 27.875 12.352 1 85.81 111 VAL B CA 1
ATOM 1728 C C . VAL B 1 111 ? -7.859 28 13.875 1 85.81 111 VAL B C 1
ATOM 1730 O O . VAL B 1 111 ? -7.93 29.094 14.422 1 85.81 111 VAL B O 1
ATOM 1733 N N . GLN B 1 112 ? -7.836 26.906 14.492 1 81.38 112 GLN B N 1
ATOM 1734 C CA . GLN B 1 112 ? -7.629 26.875 15.938 1 81.38 112 GLN B CA 1
ATOM 1735 C C . GLN B 1 112 ? -6.273 26.266 16.281 1 81.38 112 GLN B C 1
ATOM 1737 O O . GLN B 1 112 ? -5.938 25.172 15.82 1 81.38 112 GLN B O 1
ATOM 1742 N N . ASN B 1 113 ? -5.504 26.938 17 1 83.81 113 ASN B N 1
ATOM 1743 C CA . ASN B 1 113 ? -4.258 26.453 17.594 1 83.81 113 ASN B CA 1
ATOM 1744 C C . ASN B 1 113 ? -4.312 26.469 19.109 1 83.81 113 ASN B C 1
ATOM 1746 O O . ASN B 1 113 ? -4.148 27.516 19.734 1 83.81 113 ASN B O 1
ATOM 1750 N N . ASN B 1 114 ? -4.543 25.281 19.688 1 81 114 ASN B N 1
ATOM 1751 C CA . ASN B 1 114 ? -4.703 25.156 21.125 1 81 114 ASN B CA 1
ATOM 1752 C C . ASN B 1 114 ? -3.59 24.312 21.75 1 81 114 ASN B C 1
ATOM 1754 O O . ASN B 1 114 ? -3.312 23.203 21.281 1 81 114 ASN B O 1
ATOM 1758 N N . SER B 1 115 ? -2.859 24.953 22.656 1 78.88 115 SER B N 1
ATOM 1759 C CA . SER B 1 115 ? -1.842 24.25 23.422 1 78.88 115 SER B CA 1
ATOM 1760 C C . SER B 1 115 ? -2.107 24.359 24.922 1 78.88 115 SER B C 1
ATOM 1762 O O . SER B 1 115 ? -2.703 25.328 25.375 1 78.88 115 SER B O 1
ATOM 1764 N N . ALA B 1 116 ? -1.906 23.188 25.516 1 80.38 116 ALA B N 1
ATOM 1765 C CA . ALA B 1 116 ? -2.068 23.234 26.953 1 80.38 116 ALA B CA 1
ATOM 1766 C C . ALA B 1 116 ? -1.056 24.188 27.594 1 80.38 116 ALA B C 1
ATOM 1768 O O . ALA B 1 116 ? -1.301 24.734 28.672 1 80.38 116 ALA B O 1
ATOM 1769 N N . GLU B 1 117 ? 0.113 24.438 26.922 1 78.5 117 GLU B N 1
ATOM 1770 C CA . GLU B 1 117 ? 1.172 25.328 27.359 1 78.5 117 GLU B CA 1
ATOM 1771 C C . GLU B 1 117 ? 1.354 26.5 26.391 1 78.5 117 GLU B C 1
ATOM 1773 O O . GLU B 1 117 ? 0.796 26.484 25.281 1 78.5 117 GLU B O 1
ATOM 1778 N N . LYS B 1 118 ? 2.131 27.609 26.781 1 76.88 118 LYS B N 1
ATOM 1779 C CA . LYS B 1 118 ? 2.348 28.797 25.938 1 76.88 118 LYS B CA 1
ATOM 1780 C C . LYS B 1 118 ? 2.953 28.406 24.594 1 76.88 118 LYS B C 1
ATOM 1782 O O . LYS B 1 118 ? 3.914 27.641 24.531 1 76.88 118 LYS B O 1
ATOM 1787 N N . SER B 1 119 ? 2.262 28.812 23.453 1 73.31 119 SER B N 1
ATOM 1788 C CA . SER B 1 119 ? 2.758 28.609 22.109 1 73.31 119 SER B CA 1
ATOM 1789 C C . SER B 1 119 ? 3.877 29.594 21.766 1 73.31 119 SER B C 1
ATOM 1791 O O . SER B 1 119 ? 3.889 30.719 22.266 1 73.31 119 SER B O 1
ATOM 1793 N N . LYS B 1 120 ? 4.945 29.172 21.172 1 69.31 120 LYS B N 1
ATOM 1794 C CA . LYS B 1 120 ? 5.969 30.047 20.625 1 69.31 120 LYS B CA 1
ATOM 1795 C C . LYS B 1 120 ? 5.672 30.391 19.172 1 69.31 120 LYS B C 1
ATOM 1797 O O . LYS B 1 120 ? 5.73 29.516 18.297 1 69.31 120 LYS B O 1
ATOM 1802 N N . ILE B 1 121 ? 5.043 31.641 18.922 1 72.38 121 ILE B N 1
ATOM 1803 C CA . ILE B 1 121 ? 4.77 32.125 17.562 1 72.38 121 ILE B CA 1
ATOM 1804 C C . ILE B 1 121 ? 5.715 33.281 17.219 1 72.38 121 ILE B C 1
ATOM 1806 O O . ILE B 1 121 ? 5.855 34.219 18 1 72.38 121 ILE B O 1
ATOM 1810 N N . PHE B 1 122 ? 6.523 33.062 16.375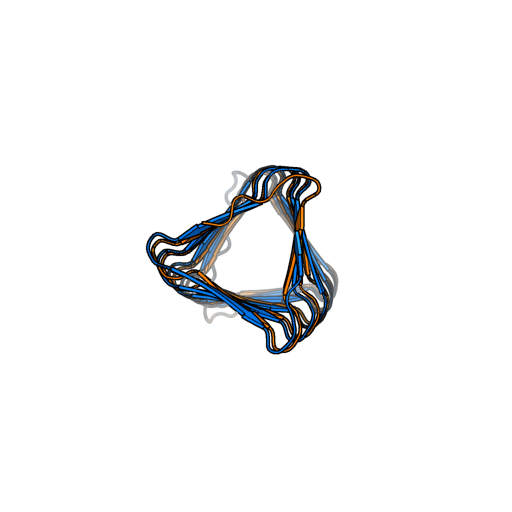 1 61.66 122 PHE B N 1
ATOM 1811 C CA . PHE B 1 122 ? 7.402 34.156 15.961 1 61.66 122 PHE B CA 1
ATOM 1812 C C . PHE B 1 122 ? 6.824 34.906 14.766 1 61.66 122 PHE B C 1
ATOM 1814 O O . PHE B 1 122 ? 6.16 34.312 13.914 1 61.66 122 PHE B O 1
#

Secondary structure (DSSP, 8-state):
--SSS------SS-EEEEESS-EEEEESS-EEEEESS-EEEEESS-EEEEESS-EEEEESS-EEEEESS-EEEEESS-EEEEESS-EEEEESS-EEEEESS-EEEEESS-EEEEESS--EE-/--SSS-EEEEESS-EEEEESS-EEEEESS-EEEEESS-EEEEESS-EEEEESS-EEEEESS-EEEEESS-EEEEESS-EEEEESS-EEEEESS-EEEEESS-EEEEESS--EE--SS-----

Organism: Flavobacterium columnare (strain ATCC 49512 / CIP 103533 / TG 44/87) (NCBI:txid1041826)

Radius of gyration: 23.5 Å; Cα contacts (8 Å, |Δi|>4): 460; chains: 2; bounding box: 30×70×56 Å

Solvent-accessible surface area (backbone atoms only — not comparable to full-atom values): 14864 Å² total; per-residue (Å²): 111,75,84,78,83,46,76,83,84,85,47,85,60,45,75,46,78,44,46,62,61,47,74,45,78,45,59,60,64,48,76,46,77,46,56,63,59,48,78,45,79,46,52,60,65,43,77,46,79,48,62,60,63,48,78,45,79,46,57,70,54,54,74,47,79,45,62,68,46,55,80,45,77,46,60,70,41,59,76,46,80,46,56,69,52,55,76,45,80,46,52,72,36,59,78,45,79,47,45,70,41,58,78,45,78,46,43,70,64,41,76,44,80,46,42,70,38,84,58,46,80,69,111,76,81,76,35,29,33,77,46,80,29,80,39,63,38,77,47,76,33,81,40,64,43,78,45,80,36,80,41,69,46,75,46,80,38,83,38,67,42,78,48,77,33,83,40,65,46,79,44,80,38,86,39,72,47,78,44,78,37,84,41,68,46,78,46,81,38,73,49,70,49,77,43,81,38,77,49,70,44,79,47,81,37,79,42,71,44,80,44,77,37,82,43,62,43,77,47,76,37,76,46,68,41,77,44,78,32,86,42,60,44,75,43,82,48,100,53,89,64,89,81,130

Sequence (244 aa):
MDGHGNINVNAPKNMIITAGEDMIINVGKNMSTTVGMNITESAGINKNETIGAMKNTTVAMDMMTIVTGKLTEIIDGDMVSETKKERILSSNGKIVSQSEGTHEQHSKKEVQNNSAEKSKIFMDGHGNINVNAPKNMIITAGEDMIINVGKNMSTTVGMNITESAGINKNETIGAMKNTTVAMDMMTIVTGKLTEIIDGDMVSETKKERILSSNGKIVSQSEGTHEQHSKKEVQNNSAEKSKIF